Protein AF-A0A3L6L811-F1 (afdb_monomer_lite)

Organism: NCBI:txid630700

Secondary structure (DSSP, 8-state):
-PPPP---PPPPP-------------SS--S-----------PPP---HHHHHHHHHHHHHHHHHHHHHTTSTTT--S--PPPPSP--EEEETTEEEETT--SPPPPHHHHHHHHHHHHHHHH-HHHHHHHHHHHHHHHHHHHHHHHHHHHHH-TTTTT--S-TTTSS----SS--GGG-S-HHHHHHHHHHHHHHHHHHHHHHHHHHHHTT-

Sequence (213 aa):
MSGAASVVAPLSVHSGSQHTSRKGNTHNLARLAVKHNLYAVQLDGDSGGIEMQAASQYLLRAVTTREKYKSVDKGQKEGTGRLVPPVVFSFETGVAQFTDQKTEVLPWEQFYDDVIELCATMQHPDCRRACSQRLQVLEEKYNLYKLCSSNVENPDHHRHDVGVFSDCTKVDNSVYLSCMVNSELLREYIQDKVDIVDRMRCGIRRIKLRCTH

InterPro domains:
  IPR006329 AMP deaminase [PF19326] (87-195)
  IPR006329 AMP deaminase [PTHR11359] (87-194)
  IPR032466 Metal-dependent hydrolase [SSF51556] (34-197)

pLDDT: mean 72.82, std 21.33, range [28.69, 96.62]

Structure (mmCIF, N/CA/C/O backbone):
data_AF-A0A3L6L811-F1
#
_entry.id   AF-A0A3L6L811-F1
#
loop_
_atom_site.group_PDB
_atom_site.id
_atom_site.type_symbol
_atom_site.label_atom_id
_atom_site.label_alt_id
_atom_site.label_comp_id
_atom_site.label_asym_id
_atom_site.label_entity_id
_atom_site.label_seq_id
_atom_site.pdbx_PDB_ins_code
_atom_site.Cartn_x
_atom_site.Cartn_y
_atom_site.Cartn_z
_atom_site.occupancy
_atom_site.B_iso_or_equiv
_atom_site.auth_seq_id
_atom_site.auth_comp_id
_atom_site.auth_asym_id
_atom_site.auth_atom_id
_atom_site.pdbx_PDB_model_num
ATOM 1 N N . MET A 1 1 ? 3.676 44.123 35.552 1.00 37.81 1 MET A N 1
ATOM 2 C CA . MET A 1 1 ? 3.220 42.719 35.533 1.00 37.81 1 MET A CA 1
ATOM 3 C C . MET A 1 1 ? 4.129 41.978 34.577 1.00 37.81 1 MET A C 1
ATOM 5 O O . MET A 1 1 ? 4.292 42.420 33.448 1.00 37.81 1 MET A O 1
ATOM 9 N N . SER A 1 2 ? 4.851 41.004 35.121 1.00 30.59 2 SER A N 1
ATOM 10 C CA . SER A 1 2 ? 6.084 40.432 34.583 1.00 30.59 2 SER A CA 1
ATOM 11 C C . SER A 1 2 ? 5.906 39.705 33.252 1.00 30.59 2 SER A C 1
ATOM 13 O O . SER A 1 2 ? 4.933 38.981 33.060 1.00 30.59 2 SER A O 1
ATOM 15 N N . GLY A 1 3 ? 6.880 39.900 32.360 1.00 28.97 3 GLY A N 1
ATOM 16 C CA . GLY A 1 3 ? 7.007 39.190 31.092 1.00 28.97 3 GLY A CA 1
ATOM 17 C C . GLY A 1 3 ? 7.424 37.733 31.283 1.00 28.97 3 GLY A C 1
ATOM 18 O O . GLY A 1 3 ? 8.229 37.416 32.159 1.00 28.97 3 GLY A O 1
ATOM 19 N N . ALA A 1 4 ? 6.875 36.856 30.445 1.00 31.64 4 ALA A N 1
ATOM 20 C CA . ALA A 1 4 ? 7.286 35.464 30.345 1.00 31.64 4 ALA A CA 1
ATOM 21 C C . ALA A 1 4 ? 8.339 35.339 29.237 1.00 31.64 4 ALA A C 1
ATOM 23 O O . ALA A 1 4 ? 8.084 35.636 28.071 1.00 31.64 4 ALA A O 1
ATOM 24 N N . ALA A 1 5 ? 9.542 34.952 29.650 1.00 28.69 5 ALA A N 1
ATOM 25 C CA . ALA A 1 5 ? 10.698 34.749 28.801 1.00 28.69 5 ALA A CA 1
ATOM 26 C C . ALA A 1 5 ? 10.508 33.531 27.883 1.00 28.69 5 ALA A C 1
ATOM 28 O O . ALA A 1 5 ? 10.142 32.445 28.331 1.00 28.69 5 ALA A O 1
ATOM 29 N N . SER A 1 6 ? 10.817 33.723 26.602 1.00 29.42 6 SER A N 1
ATOM 30 C CA . SER A 1 6 ? 11.037 32.653 25.632 1.00 29.42 6 SER A CA 1
ATOM 31 C C . SER A 1 6 ? 12.308 31.895 26.017 1.00 29.42 6 SER A C 1
ATOM 33 O O . SER A 1 6 ? 13.414 32.405 25.843 1.00 29.42 6 SER A O 1
ATOM 35 N N . VAL A 1 7 ? 12.160 30.686 26.557 1.00 29.38 7 VAL A N 1
ATOM 36 C CA . VAL A 1 7 ? 13.289 29.787 26.817 1.00 29.38 7 VAL A CA 1
ATOM 37 C C . VAL A 1 7 ? 13.572 29.013 25.534 1.00 29.38 7 VAL A C 1
ATOM 39 O O . VAL A 1 7 ? 12.918 28.020 25.230 1.00 29.38 7 VAL A O 1
ATOM 42 N N . VAL A 1 8 ? 14.550 29.488 24.763 1.00 32.28 8 VAL A N 1
ATOM 43 C CA . VAL A 1 8 ? 15.200 28.683 23.723 1.00 32.28 8 VAL A CA 1
ATOM 44 C C . VAL A 1 8 ? 16.113 27.697 24.451 1.00 32.28 8 VAL A C 1
ATOM 46 O O . VAL A 1 8 ? 17.134 28.093 25.012 1.00 32.28 8 VAL A O 1
ATOM 49 N N . ALA A 1 9 ? 15.706 26.431 24.522 1.00 35.78 9 ALA A N 1
AT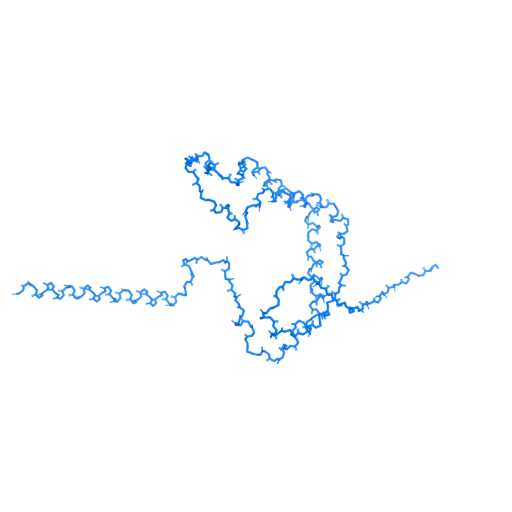OM 50 C CA . ALA A 1 9 ? 16.495 25.373 25.147 1.00 35.78 9 ALA A CA 1
ATOM 51 C C . ALA A 1 9 ? 17.598 24.866 24.187 1.00 35.78 9 ALA A C 1
ATOM 53 O O . ALA A 1 9 ? 17.380 24.836 22.973 1.00 35.78 9 ALA A O 1
ATOM 54 N N . PRO A 1 10 ? 18.785 24.481 24.694 1.00 31.03 10 PRO A N 1
ATOM 55 C CA . PRO A 1 10 ? 19.929 24.144 23.855 1.00 31.03 10 PRO A CA 1
ATOM 56 C C . PRO A 1 10 ? 19.843 22.729 23.262 1.00 31.03 10 PRO A C 1
ATOM 58 O O . PRO A 1 10 ? 19.513 21.759 23.946 1.00 31.03 10 PRO A O 1
ATOM 61 N N . LEU A 1 11 ? 20.229 22.618 21.988 1.00 31.28 11 LEU A N 1
ATOM 62 C CA . LEU A 1 11 ? 20.490 21.360 21.285 1.00 31.28 11 LEU A CA 1
ATOM 63 C C . LEU A 1 11 ? 21.607 20.590 22.003 1.00 31.28 11 LEU A C 1
ATOM 65 O O . LEU A 1 11 ? 22.734 21.074 22.105 1.00 31.28 11 LEU A O 1
ATOM 69 N N . SER A 1 12 ? 21.307 19.388 22.490 1.00 35.97 12 SER A N 1
ATOM 70 C CA . SER A 1 12 ? 22.303 18.522 23.129 1.00 35.97 12 SER A CA 1
ATOM 71 C C . SER A 1 12 ? 22.836 17.494 22.133 1.00 35.97 12 SER A C 1
ATOM 73 O O . SER A 1 12 ? 22.085 16.685 21.597 1.00 35.97 12 SER A O 1
ATOM 75 N N . VAL A 1 13 ? 24.148 17.525 21.890 1.00 31.86 13 VAL A N 1
ATOM 76 C CA . VAL A 1 13 ? 24.868 16.541 21.069 1.00 31.86 13 VAL A CA 1
ATOM 77 C C . VAL A 1 13 ? 25.443 15.475 21.999 1.00 31.86 13 VAL A C 1
ATOM 79 O O . VAL A 1 13 ? 26.234 15.792 22.887 1.00 31.86 13 VAL A O 1
ATOM 82 N N . HIS A 1 14 ? 25.056 14.213 21.826 1.00 38.03 14 HIS A N 1
ATOM 83 C CA . HIS A 1 14 ? 25.610 13.085 22.583 1.00 38.03 14 HIS A CA 1
ATOM 84 C C . HIS A 1 14 ? 26.192 12.032 21.637 1.00 38.03 14 HIS A C 1
ATOM 86 O O . HIS A 1 14 ? 25.565 11.636 20.657 1.00 38.03 14 HIS A O 1
ATOM 92 N N . SER A 1 15 ? 27.406 11.572 21.941 1.00 29.16 15 SER A N 1
ATOM 93 C CA . SER A 1 15 ? 28.096 10.485 21.249 1.00 29.16 15 SER A CA 1
ATOM 94 C C . SER A 1 15 ? 27.747 9.143 21.904 1.00 29.16 15 SER A C 1
ATOM 96 O O . SER A 1 15 ? 28.256 8.797 22.968 1.00 29.16 15 SER A O 1
ATOM 98 N N . GLY A 1 16 ? 26.858 8.370 21.279 1.00 32.81 16 GLY A N 1
ATOM 99 C CA . GLY A 1 16 ? 26.488 7.032 21.746 1.00 32.81 16 GLY A CA 1
ATOM 100 C C . GLY A 1 16 ? 27.197 5.927 20.961 1.00 32.81 16 GLY A C 1
ATOM 101 O O . GLY A 1 16 ? 26.943 5.759 19.774 1.00 32.81 16 GLY A O 1
ATOM 102 N N . SER A 1 17 ? 28.046 5.136 21.625 1.00 32.03 17 SER A N 1
ATOM 103 C CA . SER A 1 17 ? 28.576 3.872 21.092 1.00 32.03 17 SER A CA 1
ATOM 104 C C . SER A 1 17 ? 27.684 2.722 21.564 1.00 32.03 17 SER A C 1
ATOM 106 O O . SER A 1 17 ? 27.710 2.364 22.742 1.00 32.03 17 SER A O 1
ATOM 108 N N . GLN A 1 18 ? 26.857 2.156 20.680 1.00 37.16 18 GLN A N 1
ATOM 109 C CA . GLN A 1 18 ? 26.040 0.984 21.013 1.00 37.16 18 GLN A CA 1
ATOM 110 C C . GLN A 1 18 ? 26.770 -0.307 20.618 1.00 37.16 18 GLN A C 1
ATOM 112 O O . GLN A 1 18 ? 26.808 -0.694 19.452 1.00 37.16 18 GLN A O 1
ATOM 117 N N . HIS A 1 19 ? 27.329 -1.002 21.611 1.00 30.42 19 HIS A N 1
ATOM 118 C CA . HIS A 1 19 ? 27.764 -2.391 21.479 1.00 30.42 19 HIS A CA 1
ATOM 119 C C . HIS A 1 19 ? 26.559 -3.321 21.662 1.00 30.42 19 HIS A C 1
ATOM 121 O O . HIS A 1 19 ? 26.066 -3.493 22.774 1.00 30.42 19 HIS A O 1
ATOM 127 N N . THR A 1 20 ? 26.113 -3.976 20.589 1.00 34.66 20 THR A N 1
ATOM 128 C CA . THR A 1 20 ? 25.233 -5.146 20.701 1.00 34.66 20 THR A CA 1
ATOM 129 C C . THR A 1 20 ? 26.088 -6.411 20.637 1.00 34.66 20 THR A C 1
ATOM 131 O O . THR A 1 20 ? 26.705 -6.737 19.626 1.00 34.66 20 THR A O 1
ATOM 134 N N . SER A 1 21 ? 26.183 -7.118 21.764 1.00 32.19 21 SER A N 1
ATOM 135 C CA . SER A 1 21 ? 26.848 -8.419 21.846 1.00 32.19 21 SER A CA 1
ATOM 136 C C . SER A 1 21 ? 25.910 -9.495 21.299 1.00 32.19 21 SER A C 1
ATOM 138 O O . SER A 1 21 ? 24.965 -9.910 21.967 1.00 32.19 21 SER A O 1
ATOM 140 N N . ARG A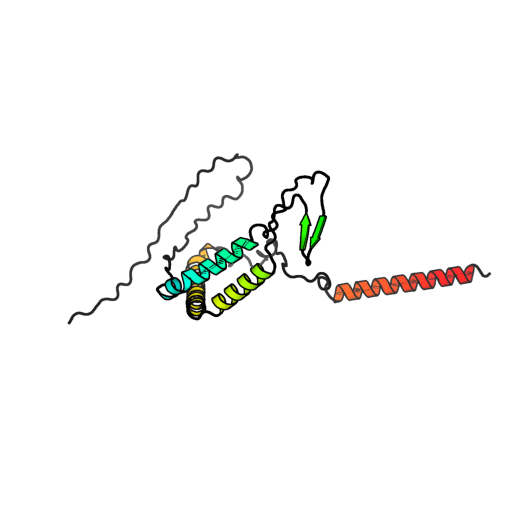 1 22 ? 26.161 -9.955 20.070 1.00 35.88 22 ARG A N 1
ATOM 141 C CA . ARG A 1 22 ? 25.615 -11.209 19.535 1.00 35.88 22 ARG A CA 1
ATOM 142 C C . ARG A 1 22 ? 26.784 -12.126 19.188 1.00 35.88 22 ARG A C 1
ATOM 144 O O . ARG A 1 22 ? 27.504 -11.891 18.224 1.00 35.88 22 ARG A O 1
ATOM 151 N N . LYS A 1 23 ? 26.974 -13.178 19.991 1.00 39.47 23 LYS A N 1
ATOM 152 C CA . LYS A 1 23 ? 27.857 -14.308 19.667 1.00 39.47 23 LYS A CA 1
ATOM 153 C C . LYS A 1 23 ? 27.310 -15.011 18.421 1.00 39.47 23 LYS A C 1
ATOM 155 O O . LYS A 1 23 ? 26.288 -15.684 18.497 1.00 39.47 23 LYS A O 1
ATOM 160 N N . GLY A 1 24 ? 27.997 -14.847 17.295 1.00 32.53 24 GLY A N 1
ATOM 161 C CA . GLY A 1 24 ? 27.718 -15.528 16.035 1.00 32.53 24 GLY A CA 1
ATOM 162 C C . GLY A 1 24 ? 28.983 -15.582 15.183 1.00 32.53 24 GLY A C 1
ATOM 163 O O . GLY A 1 24 ? 29.511 -14.548 14.800 1.00 32.53 24 GLY A O 1
ATOM 164 N N . ASN A 1 25 ? 29.470 -16.805 14.989 1.00 34.44 25 ASN A N 1
ATOM 165 C CA . ASN A 1 25 ? 30.605 -17.287 14.199 1.00 34.44 25 ASN A CA 1
ATOM 166 C C . ASN A 1 25 ? 31.394 -16.257 13.355 1.00 34.44 25 ASN A C 1
ATOM 168 O O . ASN A 1 25 ? 30.970 -15.812 12.290 1.00 34.44 25 ASN A O 1
ATOM 172 N N . THR A 1 26 ? 32.600 -15.939 13.822 1.00 45.94 26 THR A N 1
ATOM 173 C CA . THR A 1 26 ? 33.614 -15.144 13.129 1.00 45.94 26 THR A CA 1
ATOM 174 C C . THR A 1 26 ? 34.350 -16.017 12.126 1.00 45.94 26 THR A C 1
ATOM 176 O O . THR A 1 26 ? 35.133 -16.835 12.567 1.00 45.94 26 THR A O 1
ATOM 179 N N . HIS A 1 27 ? 34.139 -15.847 10.823 1.00 38.81 27 HIS A N 1
ATOM 180 C CA . HIS A 1 27 ? 35.177 -15.930 9.783 1.00 38.81 27 HIS A CA 1
ATOM 181 C C . HIS A 1 27 ? 34.538 -15.436 8.470 1.00 38.81 27 HIS A C 1
ATOM 183 O O . HIS A 1 27 ? 33.553 -16.008 8.017 1.00 38.81 27 HIS A O 1
ATOM 189 N N . ASN A 1 28 ? 35.103 -14.367 7.886 1.00 39.06 28 ASN A N 1
ATOM 190 C CA . ASN A 1 28 ? 34.787 -13.751 6.574 1.00 39.06 28 ASN A CA 1
ATOM 191 C C . ASN A 1 28 ? 33.966 -12.442 6.512 1.00 39.06 28 ASN A C 1
ATOM 193 O O . ASN A 1 28 ? 33.468 -12.107 5.443 1.00 39.06 28 ASN A O 1
ATOM 197 N N . LEU A 1 29 ? 33.924 -11.620 7.570 1.00 38.19 29 LEU A N 1
ATOM 198 C CA . LEU A 1 29 ? 33.407 -10.235 7.481 1.00 38.19 29 LEU A CA 1
ATOM 199 C C . LEU A 1 29 ? 34.422 -9.174 7.957 1.00 38.19 29 LEU A C 1
ATOM 201 O O . LEU A 1 29 ? 34.073 -8.202 8.615 1.00 38.19 29 LEU A O 1
ATOM 205 N N . ALA A 1 30 ? 35.709 -9.386 7.669 1.00 38.75 30 ALA A N 1
ATOM 206 C CA . ALA A 1 30 ? 36.813 -8.511 8.096 1.00 38.75 30 ALA A CA 1
ATOM 207 C C . ALA A 1 30 ? 37.385 -7.625 6.965 1.00 38.75 30 ALA A C 1
ATOM 209 O O . ALA A 1 30 ? 38.518 -7.156 7.041 1.00 38.75 30 ALA A O 1
ATOM 210 N N . ARG A 1 31 ? 36.604 -7.351 5.915 1.00 38.56 31 ARG A N 1
ATOM 211 C CA . ARG A 1 31 ? 36.913 -6.314 4.919 1.00 38.56 31 ARG A CA 1
ATOM 212 C C . ARG A 1 31 ? 35.665 -5.456 4.727 1.00 38.56 31 ARG A C 1
ATOM 214 O O . ARG A 1 31 ? 34.658 -5.994 4.298 1.00 38.56 31 ARG A O 1
ATOM 221 N N . LEU A 1 32 ? 35.778 -4.158 5.044 1.00 39.78 32 LEU A N 1
ATOM 222 C CA . LEU A 1 32 ? 34.749 -3.091 5.029 1.00 39.78 32 LEU A CA 1
ATOM 223 C C . LEU A 1 32 ? 34.054 -2.754 6.362 1.00 39.78 32 LEU A C 1
ATOM 225 O O . LEU A 1 32 ? 32.935 -2.257 6.370 1.00 39.78 32 LEU A O 1
ATOM 229 N N . ALA A 1 33 ? 34.738 -2.884 7.501 1.00 40.34 33 ALA A N 1
ATOM 230 C CA . ALA A 1 33 ? 34.352 -2.118 8.690 1.00 40.34 33 ALA A CA 1
ATOM 231 C C . ALA A 1 33 ? 34.953 -0.701 8.616 1.00 40.34 33 ALA A C 1
ATOM 233 O O . ALA A 1 33 ? 35.860 -0.354 9.374 1.00 40.34 33 ALA A O 1
ATOM 234 N N . VAL A 1 34 ? 34.473 0.119 7.676 1.00 40.75 34 VAL A N 1
ATOM 235 C CA . VAL A 1 34 ? 34.619 1.573 7.807 1.00 40.75 34 VAL A CA 1
ATOM 236 C C . VAL A 1 34 ? 33.757 1.951 9.006 1.00 40.75 34 VAL A C 1
ATOM 238 O O . VAL A 1 34 ? 32.540 1.778 8.982 1.00 40.75 34 VAL A O 1
ATOM 241 N N . LYS A 1 35 ? 34.388 2.385 10.102 1.00 41.66 35 LYS A N 1
ATOM 242 C CA . LYS A 1 35 ? 33.677 2.950 11.253 1.00 41.66 35 LYS A CA 1
ATOM 243 C C . LYS A 1 35 ? 32.979 4.230 10.789 1.00 41.66 35 LYS A C 1
ATOM 245 O O . LYS A 1 35 ? 33.569 5.304 10.836 1.00 41.66 35 LYS A O 1
ATOM 250 N N . HIS A 1 36 ? 31.742 4.116 10.322 1.00 51.38 36 HIS A N 1
ATOM 251 C CA . HIS A 1 36 ? 30.885 5.274 10.132 1.00 51.38 36 HIS A CA 1
ATOM 252 C C . HIS A 1 36 ? 30.473 5.765 11.519 1.00 51.38 36 HIS A C 1
ATOM 254 O O . HIS A 1 36 ? 29.696 5.115 12.218 1.00 51.38 36 HIS A O 1
ATOM 260 N N . ASN A 1 37 ? 31.039 6.893 11.945 1.00 51.31 37 ASN A N 1
ATOM 261 C CA . ASN A 1 37 ? 30.542 7.613 13.109 1.00 51.31 37 ASN A CA 1
ATOM 262 C C . ASN A 1 37 ? 29.165 8.182 12.736 1.00 51.31 37 ASN A C 1
ATOM 264 O O . ASN A 1 37 ? 29.071 9.216 12.078 1.00 51.31 37 ASN A O 1
ATOM 268 N N . LEU A 1 38 ? 28.100 7.464 13.094 1.00 54.91 38 LEU A N 1
ATOM 269 C CA . LEU A 1 38 ? 26.721 7.898 12.888 1.00 54.91 38 LEU A CA 1
ATOM 270 C C . LEU A 1 38 ? 26.377 8.964 13.930 1.00 54.91 38 LEU A C 1
ATOM 272 O O . LEU A 1 38 ? 26.036 8.653 15.069 1.00 54.91 38 LEU A O 1
ATOM 276 N N . TYR A 1 39 ? 26.468 10.229 13.536 1.00 55.00 39 TYR A N 1
ATOM 277 C CA . TYR A 1 39 ? 25.876 11.334 14.283 1.00 55.00 39 TYR A CA 1
ATOM 278 C C . TYR A 1 39 ? 24.444 11.522 13.778 1.00 55.00 39 TYR A C 1
ATOM 280 O O . TYR A 1 39 ? 24.211 12.207 12.785 1.00 55.00 39 TYR A O 1
ATOM 288 N N . ALA A 1 40 ? 23.486 10.856 14.422 1.00 60.88 40 ALA A N 1
ATOM 289 C CA . ALA A 1 40 ? 22.070 11.051 14.134 1.00 60.88 40 ALA A CA 1
ATOM 290 C C . ALA A 1 40 ? 21.509 12.128 15.068 1.00 60.88 40 ALA A C 1
ATOM 292 O O . ALA A 1 40 ? 21.639 12.022 16.289 1.00 60.88 40 ALA A O 1
ATOM 293 N N . VAL A 1 41 ? 20.877 13.159 14.503 1.00 63.12 41 VAL A N 1
ATOM 294 C CA . VAL A 1 41 ? 20.096 14.109 15.299 1.00 63.12 41 VAL A CA 1
ATOM 295 C C . VAL A 1 41 ? 18.873 13.373 15.826 1.00 63.12 41 VAL A C 1
ATOM 297 O O . VAL A 1 41 ? 17.988 12.981 15.066 1.00 63.12 41 VAL A O 1
ATOM 300 N N . GLN A 1 42 ? 18.845 13.153 17.136 1.00 67.75 42 GLN A N 1
ATOM 301 C CA . GLN A 1 42 ? 17.706 12.543 17.797 1.00 67.75 42 GLN A CA 1
ATOM 302 C C . GLN A 1 42 ? 16.661 13.629 18.049 1.00 67.75 42 GLN A C 1
ATOM 304 O O . GLN A 1 42 ? 16.816 14.461 18.937 1.00 67.75 42 GLN A O 1
ATOM 309 N N . LEU A 1 43 ? 15.626 13.653 17.211 1.00 67.12 43 LEU A N 1
ATOM 310 C CA . LEU A 1 43 ? 14.476 14.530 17.404 1.00 67.12 43 LEU A CA 1
ATOM 311 C C . LEU A 1 43 ? 13.572 13.940 18.485 1.00 67.12 43 LEU A C 1
ATOM 313 O O . LEU A 1 43 ? 13.283 12.740 18.462 1.00 67.12 43 LEU A O 1
ATOM 317 N N . ASP A 1 44 ? 13.097 14.784 19.397 1.00 74.56 44 ASP A N 1
ATOM 318 C CA . ASP A 1 44 ? 12.193 14.357 20.458 1.00 74.56 44 ASP A CA 1
ATOM 319 C C . ASP A 1 44 ? 10.913 13.708 19.900 1.00 74.56 44 ASP A C 1
ATOM 321 O O . ASP A 1 44 ? 10.418 14.006 18.796 1.00 74.56 44 ASP A O 1
ATOM 325 N N . GLY A 1 45 ? 10.376 12.771 20.684 1.00 70.12 45 GLY A N 1
ATOM 326 C CA . GLY A 1 45 ? 9.122 12.093 20.380 1.00 70.12 45 GLY A CA 1
ATOM 327 C C . GLY A 1 45 ? 7.960 13.084 20.309 1.00 70.12 45 GLY A C 1
ATOM 328 O O . GLY A 1 45 ? 7.842 13.975 21.141 1.00 70.12 45 GLY A O 1
ATOM 329 N N . ASP A 1 46 ? 7.087 12.919 19.313 1.00 78.44 46 ASP A N 1
ATOM 330 C CA . ASP A 1 46 ? 5.847 13.693 19.199 1.00 78.44 46 ASP A CA 1
ATOM 331 C C . ASP A 1 46 ? 4.662 12.810 19.621 1.00 78.44 46 ASP A C 1
ATOM 333 O O . ASP A 1 46 ? 4.445 11.733 19.050 1.00 78.44 46 ASP A O 1
ATOM 337 N N . SER A 1 47 ? 3.890 13.255 20.612 1.00 78.50 47 SER A N 1
ATOM 338 C CA . SER A 1 47 ? 2.702 12.548 21.103 1.00 78.50 47 SER A CA 1
ATOM 339 C C . SER A 1 47 ? 1.507 12.659 20.149 1.00 78.50 47 SER A C 1
ATOM 341 O O . SER A 1 47 ? 0.592 11.841 20.226 1.00 78.50 47 SER A O 1
ATOM 343 N N . GLY A 1 48 ? 1.525 13.606 19.204 1.00 77.12 48 GLY A N 1
ATOM 344 C CA . GLY A 1 48 ? 0.428 13.865 18.268 1.00 77.12 48 GLY A CA 1
ATOM 345 C C . GLY A 1 48 ? -0.746 14.635 18.879 1.00 77.12 48 GLY A C 1
ATOM 346 O O . GLY A 1 48 ? -1.765 14.813 18.215 1.00 77.12 48 GLY A O 1
ATOM 347 N N . GLY A 1 49 ? -0.618 15.079 20.133 1.00 84.12 49 GLY A N 1
ATOM 348 C CA . GLY A 1 49 ? -1.590 15.942 20.798 1.00 84.12 49 GLY A CA 1
ATOM 349 C C . GLY A 1 49 ? -2.997 15.350 20.947 1.00 84.12 49 GLY A C 1
ATOM 350 O O . GLY A 1 49 ? -3.223 14.140 20.888 1.00 84.12 49 GLY A O 1
ATOM 351 N N . ILE A 1 50 ? -3.959 16.248 21.166 1.00 86.00 50 ILE A N 1
ATOM 352 C CA . ILE A 1 50 ? -5.364 15.918 21.456 1.00 86.00 50 ILE A CA 1
ATOM 353 C C . ILE A 1 50 ? -6.040 15.267 20.239 1.00 86.00 50 ILE A C 1
ATOM 355 O O . ILE A 1 50 ? -6.850 14.356 20.388 1.00 86.00 50 ILE A O 1
ATOM 359 N N . GLU A 1 51 ? -5.674 15.695 19.030 1.00 86.56 51 GLU A N 1
ATOM 360 C CA . GLU A 1 51 ? -6.250 15.192 17.779 1.00 86.56 51 GLU A CA 1
ATOM 361 C C . GLU A 1 51 ? -5.885 13.725 17.543 1.00 86.56 51 GLU A C 1
ATOM 363 O O . GLU A 1 51 ? -6.761 12.913 17.240 1.00 86.56 51 GLU A O 1
ATOM 368 N N . MET A 1 52 ? -4.620 13.346 17.765 1.00 90.62 52 MET A N 1
ATOM 369 C CA . MET A 1 52 ? -4.210 11.944 17.686 1.00 90.62 52 MET A CA 1
ATOM 370 C C . MET A 1 52 ? -4.877 11.099 18.770 1.00 90.62 52 MET A C 1
ATOM 372 O O . MET A 1 52 ? -5.282 9.971 18.498 1.00 90.62 52 MET A O 1
ATOM 376 N N . GLN A 1 53 ? -5.042 11.632 19.983 1.00 90.88 53 GLN A N 1
ATOM 377 C CA . GLN A 1 53 ? -5.740 10.916 21.049 1.00 90.88 53 GLN A CA 1
ATOM 378 C C . GLN A 1 53 ? -7.205 10.640 20.674 1.00 90.88 53 GLN A C 1
ATOM 380 O O . GLN A 1 53 ? -7.657 9.504 20.824 1.00 90.88 53 GLN A O 1
ATOM 385 N N . ALA A 1 54 ? -7.911 11.629 20.119 1.00 90.62 54 ALA A N 1
ATOM 386 C CA . ALA A 1 54 ? -9.292 11.484 19.654 1.00 90.62 54 ALA A CA 1
ATOM 387 C C . ALA A 1 54 ? -9.428 10.483 18.490 1.00 90.62 54 ALA A C 1
ATOM 389 O O . ALA A 1 54 ? -10.376 9.702 18.444 1.00 90.62 54 ALA A O 1
ATOM 390 N N . ALA A 1 55 ? -8.457 10.455 17.572 1.00 93.94 55 ALA A N 1
ATOM 391 C CA . ALA A 1 55 ? -8.450 9.535 16.433 1.00 93.94 55 ALA A CA 1
ATOM 392 C C . ALA A 1 55 ? -7.926 8.122 16.763 1.00 93.94 55 ALA A C 1
ATOM 394 O O . ALA A 1 55 ? -8.174 7.181 16.005 1.00 93.94 55 ALA A O 1
ATOM 395 N N . SER A 1 56 ? -7.189 7.962 17.868 1.00 93.19 56 SER A N 1
ATOM 396 C CA . SER A 1 56 ? -6.387 6.767 18.171 1.00 93.19 56 SER A CA 1
ATOM 397 C C . SER A 1 56 ? -7.186 5.466 18.147 1.00 93.19 56 SER A C 1
ATOM 399 O O . SER A 1 56 ? -6.728 4.475 17.580 1.00 93.19 56 SER A O 1
ATOM 401 N N . GLN A 1 57 ? -8.394 5.471 18.713 1.00 94.38 57 GLN A N 1
ATOM 402 C CA . GLN A 1 57 ? -9.231 4.280 18.789 1.00 94.38 57 GLN A CA 1
ATOM 403 C C . GLN A 1 57 ? -9.666 3.809 17.399 1.00 94.38 57 GLN A C 1
ATOM 405 O O . GLN A 1 57 ? -9.603 2.615 17.113 1.00 94.38 57 GLN A O 1
ATOM 410 N N . TYR A 1 58 ? -10.073 4.733 16.530 1.00 94.25 58 TYR A N 1
ATOM 411 C CA . TYR A 1 58 ? -10.490 4.416 15.166 1.00 94.25 58 TYR A CA 1
ATOM 412 C C . TYR A 1 58 ? -9.321 3.869 14.340 1.00 94.25 58 TYR A C 1
ATOM 414 O O . TYR A 1 58 ? -9.443 2.836 13.686 1.00 94.25 58 TYR A O 1
ATOM 422 N N . LEU A 1 59 ? -8.151 4.510 14.435 1.00 94.38 59 LEU A N 1
ATOM 423 C CA . LEU A 1 59 ? -6.945 4.056 13.741 1.00 94.38 59 LEU A CA 1
ATOM 424 C C . LEU A 1 59 ? -6.485 2.682 14.242 1.00 94.38 59 LEU A C 1
ATOM 426 O O . LEU A 1 59 ? -6.121 1.825 13.439 1.00 94.38 59 LEU A O 1
ATOM 430 N N . LEU A 1 60 ? -6.544 2.441 15.554 1.00 93.88 60 LEU A N 1
ATOM 431 C CA . LEU A 1 60 ? -6.200 1.146 16.134 1.00 93.88 60 LEU A CA 1
ATOM 432 C C . LEU A 1 60 ? -7.157 0.047 15.664 1.00 93.88 60 LEU A C 1
ATOM 434 O O . LEU A 1 60 ? -6.701 -1.048 15.333 1.00 93.88 60 LEU A O 1
ATOM 438 N N . ARG A 1 61 ? -8.462 0.334 15.589 1.00 92.81 61 ARG A N 1
ATOM 439 C CA . ARG A 1 61 ? -9.449 -0.596 15.023 1.00 92.81 61 ARG A CA 1
ATOM 440 C C . ARG A 1 61 ? -9.124 -0.919 13.570 1.00 92.81 61 ARG A C 1
ATOM 442 O O . ARG A 1 61 ? -8.987 -2.092 13.255 1.00 92.81 61 ARG A O 1
ATOM 449 N N . ALA A 1 62 ? -8.873 0.084 12.729 1.00 93.06 62 ALA A N 1
ATOM 450 C CA . ALA A 1 62 ? -8.494 -0.121 11.330 1.00 93.06 62 ALA A CA 1
ATOM 451 C C . ALA A 1 62 ? -7.229 -0.990 11.172 1.00 93.06 62 ALA A C 1
ATOM 453 O O . ALA A 1 62 ? -7.190 -1.902 10.343 1.00 93.06 62 ALA A O 1
ATOM 454 N N . VAL A 1 63 ? -6.199 -0.751 11.994 1.00 92.12 63 VAL A N 1
ATOM 455 C CA . VAL A 1 63 ? -4.983 -1.583 12.013 1.00 92.12 63 VAL A CA 1
ATOM 456 C C . VAL A 1 63 ? -5.304 -3.010 12.448 1.00 92.12 63 VAL A C 1
ATOM 458 O O . VAL A 1 63 ? -4.851 -3.954 11.808 1.00 92.12 63 VAL A O 1
ATOM 461 N N . THR A 1 64 ? -6.114 -3.176 13.492 1.00 90.69 64 THR A N 1
ATOM 462 C CA . THR A 1 64 ? -6.508 -4.496 14.003 1.00 90.69 64 THR A CA 1
ATOM 463 C C . THR A 1 64 ? -7.301 -5.272 12.958 1.00 90.69 64 THR A C 1
ATOM 465 O O . THR A 1 64 ? -6.993 -6.434 12.709 1.00 90.69 64 THR A O 1
ATOM 468 N N . THR A 1 65 ? -8.262 -4.627 12.288 1.00 89.94 65 THR A N 1
ATOM 469 C CA . THR A 1 65 ? -9.026 -5.209 11.179 1.00 89.94 65 THR A CA 1
ATOM 470 C C . THR A 1 65 ? -8.089 -5.685 10.081 1.00 89.94 65 THR A C 1
ATOM 472 O O . THR A 1 65 ? -8.184 -6.832 9.666 1.00 89.94 65 THR A O 1
ATOM 475 N N . ARG A 1 66 ? -7.104 -4.874 9.676 1.00 88.25 66 ARG A N 1
ATOM 476 C CA . ARG A 1 66 ? -6.103 -5.303 8.694 1.00 88.25 66 ARG A CA 1
ATOM 477 C C . ARG A 1 66 ? -5.319 -6.536 9.151 1.00 88.25 66 ARG A C 1
ATOM 479 O O . ARG A 1 66 ? -5.092 -7.430 8.343 1.00 88.25 66 ARG A O 1
ATOM 486 N N . GLU A 1 67 ? -4.886 -6.592 10.407 1.00 85.62 67 GLU A N 1
ATOM 487 C CA . GLU A 1 67 ? -4.114 -7.734 10.917 1.00 85.62 67 GLU A CA 1
ATOM 488 C C . GLU A 1 67 ? -4.936 -9.040 10.969 1.00 85.62 67 GLU A C 1
ATOM 490 O O . GLU A 1 67 ? -4.337 -10.108 10.861 1.00 85.62 67 GLU A O 1
ATOM 495 N N . LYS A 1 68 ? -6.282 -8.983 11.003 1.00 84.00 68 LYS A N 1
ATOM 496 C CA . LYS A 1 68 ? -7.143 -10.175 10.831 1.00 84.00 68 LYS A CA 1
ATOM 497 C C . LYS A 1 68 ? -6.915 -10.863 9.476 1.00 84.00 68 LYS A C 1
ATOM 499 O O . LYS A 1 68 ? -6.833 -12.082 9.417 1.00 84.00 68 LYS A O 1
ATOM 504 N N . TYR A 1 69 ? -6.782 -10.081 8.402 1.00 81.38 69 TYR A N 1
ATOM 505 C CA . TYR A 1 69 ? -6.636 -10.588 7.027 1.00 81.38 69 TYR A CA 1
ATOM 506 C C . TYR A 1 69 ? -5.175 -10.802 6.609 1.00 81.38 69 TYR A C 1
ATOM 508 O O . TYR A 1 69 ? -4.870 -11.576 5.708 1.00 81.38 69 TYR A O 1
ATOM 516 N N . LYS A 1 70 ? -4.247 -10.085 7.242 1.00 70.69 70 LYS A N 1
ATOM 517 C CA . LYS A 1 70 ? -2.849 -9.962 6.803 1.00 70.69 70 LYS A CA 1
ATOM 518 C C . LYS A 1 70 ? -1.904 -10.984 7.449 1.00 70.69 70 LYS A C 1
ATOM 520 O O . LYS A 1 70 ? -0.698 -10.938 7.212 1.00 70.69 70 LYS A O 1
ATOM 525 N N . SER A 1 71 ? -2.413 -11.916 8.251 1.00 60.81 71 SER A N 1
ATOM 526 C CA . SER A 1 71 ? -1.589 -12.926 8.927 1.00 60.81 71 SER A CA 1
ATOM 527 C C . SER A 1 71 ? -0.787 -13.812 7.955 1.00 60.81 71 SER A C 1
ATOM 529 O O . SER A 1 71 ? 0.270 -14.311 8.338 1.00 60.81 71 SER A O 1
ATOM 531 N N . VAL A 1 72 ? -1.211 -13.936 6.688 1.00 56.09 72 VAL A N 1
ATOM 532 C CA . VAL A 1 72 ? -0.556 -14.798 5.677 1.00 56.09 72 VAL A CA 1
ATOM 533 C C . VAL A 1 72 ? 0.035 -14.016 4.486 1.00 56.09 72 VAL A C 1
ATOM 535 O O . VAL A 1 72 ? 0.953 -14.478 3.804 1.00 56.09 72 VAL A O 1
ATOM 538 N N . ASP A 1 73 ? -0.377 -12.763 4.286 1.00 53.69 73 ASP A N 1
ATOM 539 C CA . ASP A 1 73 ? -0.145 -12.005 3.046 1.00 53.69 73 ASP A CA 1
ATOM 540 C C . ASP A 1 73 ? 1.164 -11.182 3.019 1.00 53.69 73 ASP A C 1
ATOM 542 O O . ASP A 1 73 ? 1.213 -9.992 2.704 1.00 53.69 73 ASP A O 1
ATOM 546 N N . LYS A 1 74 ? 2.278 -11.822 3.385 1.00 53.00 74 LYS A N 1
ATOM 547 C CA . LYS A 1 74 ? 3.640 -11.327 3.083 1.00 53.00 74 LYS A CA 1
ATOM 548 C C . LYS A 1 74 ? 4.444 -12.329 2.254 1.00 53.00 74 LYS A C 1
ATOM 550 O O . LYS A 1 74 ? 5.667 -12.393 2.375 1.00 53.00 74 LYS A O 1
ATOM 555 N N . GLY A 1 75 ? 3.769 -13.172 1.472 1.00 51.03 75 GLY A N 1
ATOM 556 C CA . GLY A 1 75 ? 4.424 -14.291 0.793 1.00 51.03 75 GLY A CA 1
ATOM 557 C C . GLY A 1 75 ? 4.918 -15.372 1.760 1.00 51.03 75 GLY A C 1
ATOM 558 O O . GLY A 1 75 ? 5.829 -16.131 1.420 1.00 51.03 75 GLY A O 1
ATOM 559 N N . GLN A 1 76 ? 4.336 -15.462 2.965 1.00 53.41 76 GLN A N 1
ATOM 560 C CA . GLN A 1 76 ? 4.522 -16.648 3.790 1.00 53.41 76 GLN A CA 1
ATOM 561 C C . GLN A 1 76 ? 3.763 -17.781 3.112 1.00 53.41 76 GLN A C 1
ATOM 563 O O . GLN A 1 76 ? 2.538 -17.827 3.126 1.00 53.41 76 GLN A O 1
ATOM 568 N N . LYS A 1 77 ? 4.509 -18.680 2.465 1.00 54.31 77 LYS A N 1
ATOM 569 C CA . LYS A 1 77 ? 3.951 -19.946 2.001 1.00 54.31 77 LYS A CA 1
ATOM 570 C C . LYS A 1 77 ? 3.282 -20.608 3.201 1.00 54.31 77 LYS A C 1
ATOM 572 O O . LYS A 1 77 ? 3.938 -20.776 4.235 1.00 54.31 77 LYS A O 1
ATOM 577 N N . GLU A 1 78 ? 2.026 -21.029 3.053 1.00 58.78 78 GLU A N 1
ATOM 578 C CA . GLU A 1 78 ? 1.525 -22.119 3.886 1.00 58.78 78 GLU A CA 1
ATOM 579 C C . GLU A 1 78 ? 2.612 -23.197 3.895 1.00 58.78 78 GLU A C 1
ATOM 581 O O . GLU A 1 78 ? 3.212 -23.477 2.851 1.00 58.78 78 GLU A O 1
ATOM 586 N N . GLY A 1 79 ? 2.996 -23.653 5.093 1.00 60.88 79 GLY A N 1
ATOM 587 C CA . GLY A 1 79 ? 4.230 -24.421 5.265 1.00 60.88 79 GLY A CA 1
ATOM 588 C C . GLY A 1 79 ? 4.365 -25.507 4.199 1.00 60.88 79 GLY A C 1
ATOM 589 O O . GLY A 1 79 ? 3.386 -26.155 3.854 1.00 60.88 79 GLY A O 1
ATOM 590 N N . THR A 1 80 ? 5.577 -25.721 3.686 1.00 60.94 80 THR A N 1
ATOM 591 C CA . THR A 1 80 ? 5.880 -26.641 2.571 1.00 60.94 80 THR A CA 1
ATOM 592 C C . THR A 1 80 ? 5.677 -28.126 2.910 1.00 60.94 80 THR A C 1
ATOM 594 O O . THR A 1 80 ? 6.306 -28.993 2.305 1.00 60.94 80 THR A O 1
ATOM 597 N N . GLY A 1 81 ? 4.870 -28.434 3.926 1.00 67.50 81 GLY A N 1
ATOM 598 C CA . GLY A 1 81 ? 4.479 -29.789 4.257 1.00 67.50 81 GLY A CA 1
ATOM 599 C C . GLY A 1 81 ? 3.769 -30.395 3.057 1.00 67.50 81 GLY A C 1
ATOM 600 O O . GLY A 1 81 ? 2.865 -29.796 2.480 1.00 67.50 81 GLY A O 1
ATOM 601 N N . ARG A 1 82 ? 4.221 -31.576 2.647 1.00 70.25 82 ARG A N 1
ATOM 602 C CA . ARG A 1 82 ? 3.540 -32.344 1.612 1.00 70.25 82 ARG A CA 1
ATOM 603 C C . ARG A 1 82 ? 2.138 -32.669 2.125 1.00 70.25 82 ARG A C 1
ATOM 605 O O . ARG A 1 82 ? 2.028 -33.318 3.161 1.00 70.25 82 ARG A O 1
ATOM 612 N N . LEU A 1 83 ? 1.112 -32.240 1.393 1.00 69.19 83 LEU A N 1
ATOM 613 C CA . LEU A 1 83 ? -0.271 -32.624 1.669 1.00 69.19 83 LEU A CA 1
ATOM 614 C C . LEU A 1 83 ? -0.360 -34.155 1.703 1.00 69.19 83 LEU A C 1
ATOM 616 O O . LEU A 1 83 ? 0.143 -34.823 0.790 1.00 69.19 83 LEU A O 1
ATOM 620 N N . VAL A 1 84 ? -0.942 -34.709 2.765 1.00 73.88 84 VAL A N 1
ATOM 621 C CA . VAL A 1 84 ? -1.092 -36.159 2.923 1.00 73.88 84 VAL A CA 1
ATOM 622 C C . VAL A 1 84 ? -2.464 -36.542 2.372 1.00 73.88 84 VAL A C 1
ATOM 624 O O . VAL A 1 84 ? -3.471 -36.073 2.891 1.00 73.88 84 VAL A O 1
ATOM 627 N N . PRO A 1 85 ? -2.550 -37.366 1.311 1.00 77.62 85 PRO A N 1
ATOM 628 C CA . PRO A 1 85 ? -3.839 -37.814 0.803 1.00 77.62 85 PRO A CA 1
ATOM 629 C C . PRO A 1 85 ? -4.650 -38.553 1.882 1.00 77.62 85 PRO A C 1
ATOM 631 O O . PRO A 1 85 ? -4.059 -39.307 2.660 1.00 77.62 85 PRO A O 1
ATOM 634 N N . PRO A 1 86 ? -5.987 -38.421 1.890 1.00 76.94 86 PRO A N 1
ATOM 635 C CA . PRO A 1 86 ? -6.811 -37.751 0.882 1.00 76.94 86 PRO A CA 1
ATOM 636 C C . PRO A 1 86 ? -6.907 -36.231 1.091 1.00 76.94 86 PRO A C 1
ATOM 638 O O . PRO A 1 86 ? -7.342 -35.765 2.136 1.00 76.94 86 PRO A O 1
ATOM 641 N N . VAL A 1 87 ? -6.563 -35.463 0.053 1.00 79.38 87 VAL A N 1
ATOM 642 C CA . VAL A 1 87 ? -6.788 -34.012 0.025 1.00 79.38 87 VAL A CA 1
ATOM 643 C C . VAL A 1 87 ? -8.180 -33.774 -0.536 1.00 79.38 87 VAL A C 1
ATOM 645 O O . VAL A 1 87 ? -8.437 -34.064 -1.705 1.00 79.38 87 VAL A O 1
ATOM 648 N N . VAL A 1 88 ? -9.078 -33.261 0.294 1.00 84.94 88 VAL A N 1
ATOM 649 C CA . VAL A 1 88 ? -10.412 -32.842 -0.126 1.00 84.94 88 VAL A CA 1
ATOM 650 C C . VAL A 1 88 ? -10.327 -31.400 -0.602 1.00 84.94 88 VAL A C 1
ATOM 652 O O . VAL A 1 88 ? -9.893 -30.511 0.132 1.00 84.94 88 VAL A O 1
ATOM 655 N N . PHE A 1 89 ? -10.735 -31.192 -1.848 1.00 87.56 89 PHE A N 1
ATOM 656 C CA . PHE A 1 89 ? -10.962 -29.879 -2.428 1.00 87.56 89 PHE A CA 1
ATOM 657 C C . PHE A 1 89 ? -12.454 -29.569 -2.354 1.00 87.56 89 PHE A C 1
ATOM 659 O O . PHE A 1 89 ? -13.275 -30.384 -2.778 1.00 87.56 89 PHE A O 1
ATOM 666 N N . SER A 1 90 ? -12.791 -28.388 -1.849 1.00 88.19 90 SER A N 1
ATOM 667 C CA . SER A 1 90 ? -14.153 -27.859 -1.878 1.00 88.19 90 SER A CA 1
ATOM 668 C C . SER A 1 90 ? -14.148 -26.470 -2.503 1.00 88.19 90 SER A C 1
ATOM 670 O O . SER A 1 90 ? -13.198 -25.702 -2.345 1.00 88.19 90 SER A O 1
ATOM 672 N N . PHE A 1 91 ? -15.195 -26.173 -3.267 1.00 90.06 91 PHE A N 1
ATOM 673 C CA . PHE A 1 91 ? -15.401 -24.867 -3.873 1.00 90.06 91 PHE A CA 1
ATOM 674 C C . PHE A 1 91 ? -16.831 -24.433 -3.600 1.00 90.06 91 PHE A C 1
ATOM 676 O O . PHE A 1 91 ? -17.769 -24.895 -4.251 1.00 90.06 91 PHE A O 1
ATOM 683 N N . GLU A 1 92 ? -16.986 -23.564 -2.612 1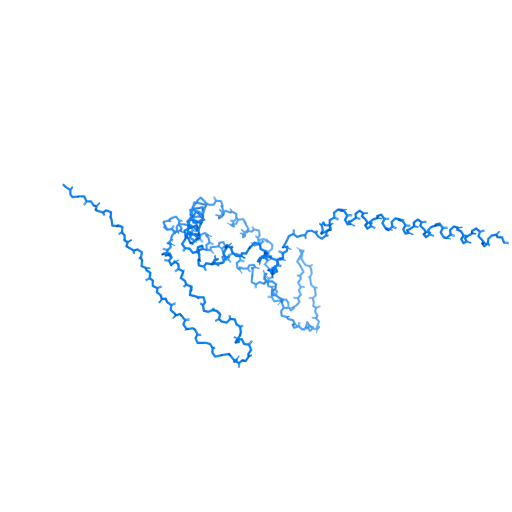.00 86.94 92 GLU A N 1
ATOM 684 C CA . GLU A 1 92 ? -18.284 -23.100 -2.141 1.00 86.94 92 GLU A CA 1
ATOM 685 C C . GLU A 1 92 ? -18.331 -21.582 -2.256 1.00 86.94 92 GLU A C 1
ATOM 687 O O . GLU A 1 92 ? -17.429 -20.877 -1.806 1.00 86.94 92 GLU A O 1
ATOM 692 N N . THR A 1 93 ? -19.380 -21.050 -2.890 1.00 85.31 93 THR A N 1
ATOM 693 C CA . THR A 1 93 ? -19.627 -19.595 -2.979 1.00 85.31 93 THR A CA 1
ATOM 694 C C . THR A 1 93 ? -18.452 -18.760 -3.518 1.00 85.31 93 THR A C 1
ATOM 696 O O . THR A 1 93 ? -18.292 -17.598 -3.165 1.00 85.31 93 THR A O 1
ATOM 699 N N . GLY A 1 94 ? -17.623 -19.331 -4.398 1.00 85.44 94 GLY A N 1
ATOM 700 C CA . GLY A 1 94 ? -16.458 -18.635 -4.960 1.00 85.44 94 GLY A CA 1
ATOM 701 C C . GLY A 1 94 ? -15.171 -18.771 -4.139 1.00 85.44 94 GLY A C 1
ATOM 702 O O . GLY A 1 94 ? -14.131 -18.275 -4.571 1.00 85.44 94 GLY A O 1
ATOM 703 N N . VAL A 1 95 ? -15.213 -19.463 -2.998 1.00 85.69 95 VAL A N 1
ATOM 704 C CA . VAL A 1 95 ? -14.063 -19.722 -2.128 1.00 85.69 95 VAL A CA 1
ATOM 705 C C . VAL A 1 95 ? -13.597 -21.162 -2.319 1.00 85.69 95 VAL A C 1
ATOM 707 O O . VAL A 1 95 ? -14.370 -22.107 -2.169 1.00 85.69 95 VAL A O 1
ATOM 710 N N . ALA A 1 96 ? -12.320 -21.331 -2.654 1.00 85.88 96 ALA A N 1
ATOM 711 C CA . ALA A 1 96 ? -11.667 -22.635 -2.705 1.00 85.88 96 ALA A CA 1
ATOM 712 C C . ALA A 1 96 ? -11.044 -22.959 -1.342 1.00 85.88 96 ALA A C 1
ATO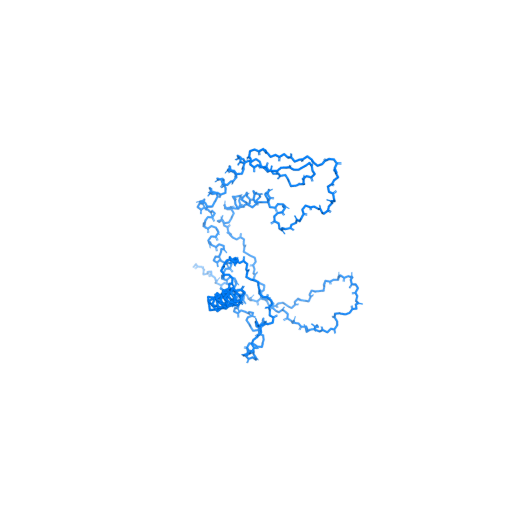M 714 O O . ALA A 1 96 ? -10.303 -22.134 -0.807 1.00 85.88 96 ALA A O 1
ATOM 715 N N . GLN A 1 97 ? -11.313 -24.153 -0.811 1.00 84.12 97 GLN A N 1
ATOM 716 C CA . GLN A 1 97 ? -10.743 -24.626 0.451 1.00 84.12 97 GLN A CA 1
ATOM 717 C C . GLN A 1 97 ? -10.130 -26.021 0.310 1.00 84.12 97 GLN A C 1
ATOM 719 O O . GLN A 1 97 ? -10.627 -26.873 -0.439 1.00 84.12 97 GLN A O 1
ATOM 724 N N . PHE A 1 98 ? -9.063 -26.254 1.075 1.00 84.50 98 PHE A N 1
ATOM 725 C CA . PHE A 1 98 ? -8.350 -27.529 1.153 1.00 84.50 98 PHE A CA 1
ATOM 726 C C . PHE A 1 98 ? -8.325 -28.052 2.592 1.00 84.50 98 PHE A C 1
ATOM 728 O O . PHE A 1 98 ? -8.276 -27.273 3.538 1.00 84.50 98 PHE A O 1
ATOM 735 N N . THR A 1 99 ? -8.302 -29.377 2.764 1.00 78.88 99 THR A N 1
ATOM 736 C CA . THR A 1 99 ? -8.384 -30.029 4.091 1.00 78.88 99 THR A CA 1
ATOM 737 C C . THR A 1 99 ? -7.287 -29.607 5.075 1.00 78.88 99 THR A C 1
ATOM 739 O O . THR A 1 99 ? -7.561 -29.494 6.263 1.00 78.88 99 THR A O 1
ATOM 742 N N . ASP A 1 100 ? -6.072 -29.338 4.588 1.00 74.62 100 ASP A N 1
ATOM 743 C CA . ASP A 1 100 ? -4.912 -28.956 5.413 1.00 74.62 100 ASP A CA 1
ATOM 744 C C . ASP A 1 100 ? -4.599 -27.447 5.347 1.00 74.62 100 ASP A C 1
ATOM 746 O O . ASP A 1 100 ? -3.485 -27.018 5.670 1.00 74.62 100 ASP A O 1
ATOM 750 N N . GLN A 1 101 ? -5.553 -26.632 4.887 1.00 76.19 101 GLN A N 1
ATOM 751 C CA . GLN A 1 101 ? -5.366 -25.190 4.781 1.00 76.19 101 GLN A CA 1
ATOM 752 C C . GLN A 1 101 ? -5.183 -24.576 6.175 1.00 76.19 101 GLN A C 1
ATOM 754 O O . GLN A 1 101 ? -5.976 -24.803 7.087 1.00 76.19 101 GLN A O 1
ATOM 759 N N . LYS A 1 102 ? -4.117 -23.791 6.347 1.00 74.69 102 LYS A N 1
ATOM 760 C CA . LYS A 1 102 ? -3.812 -23.112 7.621 1.00 74.69 102 LYS A CA 1
ATOM 761 C C . LYS A 1 102 ? -4.415 -21.720 7.678 1.00 74.69 102 LYS A C 1
ATOM 763 O O . LYS A 1 102 ? -4.661 -21.195 8.759 1.00 74.69 102 LYS A O 1
ATOM 768 N N . THR A 1 103 ? -4.591 -21.116 6.511 1.00 75.75 103 THR A N 1
ATOM 769 C CA . THR A 1 103 ? -5.178 -19.796 6.354 1.00 75.75 103 THR A CA 1
ATOM 770 C C . THR A 1 103 ? -6.682 -19.906 6.512 1.00 75.75 103 THR A C 1
ATOM 772 O O . THR A 1 103 ? -7.362 -20.454 5.646 1.00 75.75 103 THR A O 1
ATOM 775 N N . GLU A 1 104 ? -7.205 -19.367 7.604 1.00 77.69 104 GLU A N 1
ATOM 776 C CA . GLU A 1 104 ? -8.643 -19.230 7.786 1.00 77.69 104 GLU A CA 1
ATOM 777 C C . GLU A 1 104 ? -9.174 -18.168 6.816 1.00 77.69 104 GLU A C 1
ATOM 779 O O . GLU A 1 104 ? -8.771 -17.004 6.863 1.00 77.69 104 GLU A O 1
ATOM 784 N N . VAL A 1 105 ? -10.051 -18.580 5.899 1.00 81.00 105 VAL A N 1
ATOM 785 C CA . VAL A 1 105 ? -10.743 -17.645 5.008 1.00 81.00 105 VAL A CA 1
ATOM 786 C C . VAL A 1 105 ? -11.960 -17.115 5.747 1.00 81.00 105 VAL A C 1
ATOM 788 O O . VAL A 1 105 ? -12.849 -17.882 6.110 1.00 81.00 105 VAL A O 1
ATOM 791 N N . LEU A 1 106 ? -11.999 -15.803 5.962 1.00 84.62 106 LEU A N 1
ATOM 792 C CA . LEU A 1 106 ? -13.142 -15.152 6.592 1.00 84.62 106 LEU A CA 1
ATOM 793 C C . LEU A 1 106 ? -14.343 -15.084 5.626 1.00 84.62 106 LEU A C 1
ATOM 795 O O . LEU A 1 106 ? -14.137 -14.964 4.413 1.00 84.62 106 LEU A O 1
ATOM 799 N N . PRO A 1 107 ? -15.588 -15.130 6.136 1.00 87.75 107 PRO A N 1
ATOM 800 C CA . PRO A 1 107 ? -16.789 -14.987 5.316 1.00 87.75 107 PRO A CA 1
ATOM 801 C C . PRO A 1 107 ? -16.833 -13.661 4.547 1.00 87.75 107 PRO A C 1
ATOM 803 O O . PRO A 1 107 ? -16.350 -12.629 5.022 1.00 87.75 107 PRO A O 1
ATOM 806 N N . TRP A 1 108 ? -17.465 -13.675 3.372 1.00 88.06 108 TRP A N 1
ATOM 807 C CA . TRP A 1 108 ? -17.583 -12.491 2.516 1.00 88.06 108 TRP A CA 1
ATOM 808 C C . TRP A 1 108 ? -18.363 -11.354 3.189 1.00 88.06 108 TRP A C 1
ATOM 810 O O . TRP A 1 108 ? -17.984 -10.191 3.070 1.00 88.06 108 TRP A O 1
ATOM 820 N N . GLU A 1 109 ? -19.423 -11.678 3.926 1.00 92.94 109 GLU A N 1
ATOM 821 C CA . GLU A 1 109 ? -20.259 -10.709 4.636 1.00 92.94 109 GLU A CA 1
ATOM 822 C C . GLU A 1 109 ? -19.442 -9.954 5.687 1.00 92.94 109 GLU A C 1
ATOM 824 O O . GLU A 1 109 ? -19.505 -8.730 5.770 1.00 92.94 109 GLU A O 1
ATOM 829 N N . GLN A 1 110 ? -18.594 -10.677 6.423 1.00 92.56 110 GLN A N 1
ATOM 830 C CA . GLN A 1 110 ? -17.701 -10.077 7.407 1.00 92.56 110 GLN A CA 1
ATOM 831 C C . GLN A 1 110 ? -16.663 -9.167 6.743 1.00 92.56 110 GLN A C 1
ATOM 833 O O . GLN A 1 110 ? -16.388 -8.081 7.250 1.00 92.56 110 GLN A O 1
ATOM 838 N N . PHE A 1 111 ? -16.104 -9.584 5.604 1.00 91.50 111 PHE A N 1
ATOM 839 C CA . PHE A 1 111 ? -15.194 -8.742 4.833 1.00 91.50 111 PHE A CA 1
ATOM 840 C C . PHE A 1 111 ? -15.872 -7.450 4.369 1.00 91.50 111 PHE A C 1
ATOM 842 O O . PHE A 1 111 ? -15.289 -6.373 4.486 1.00 91.50 111 PHE A O 1
ATOM 849 N N . TYR A 1 112 ? -17.108 -7.543 3.878 1.00 94.06 112 TYR A N 1
ATOM 850 C CA . TYR A 1 112 ? -17.883 -6.379 3.468 1.00 94.06 112 TYR A CA 1
ATOM 851 C C . TYR A 1 112 ? -18.103 -5.408 4.636 1.00 94.06 112 TYR A C 1
ATOM 853 O O . TYR A 1 112 ? -17.792 -4.223 4.506 1.00 94.06 112 TYR A O 1
ATOM 861 N N . ASP A 1 113 ? -18.559 -5.905 5.786 1.00 95.88 113 ASP A N 1
ATOM 862 C CA . ASP A 1 113 ? -18.791 -5.084 6.978 1.00 95.88 113 ASP A CA 1
ATOM 863 C C . ASP A 1 113 ? -17.497 -4.419 7.480 1.00 95.88 113 ASP A C 1
ATOM 865 O O . ASP A 1 113 ? -17.477 -3.212 7.739 1.00 95.88 113 ASP A O 1
ATOM 869 N N . ASP A 1 114 ? -16.391 -5.171 7.530 1.00 94.69 114 ASP A N 1
ATOM 870 C CA . ASP A 1 114 ? -15.069 -4.664 7.915 1.00 94.69 114 ASP A CA 1
ATOM 871 C C . ASP A 1 114 ? -14.575 -3.563 6.943 1.00 94.69 114 ASP A C 1
ATOM 873 O O . ASP A 1 114 ? -13.970 -2.572 7.369 1.00 94.69 114 ASP A O 1
ATOM 877 N N . VAL A 1 115 ? -14.841 -3.690 5.633 1.00 95.06 115 VAL A N 1
ATOM 878 C CA . VAL A 1 115 ? -14.507 -2.663 4.626 1.00 95.06 115 VAL A CA 1
ATOM 879 C C . VAL A 1 115 ? -15.358 -1.410 4.809 1.00 95.06 115 VAL A C 1
ATOM 881 O O . VAL A 1 115 ? -14.825 -0.300 4.745 1.00 95.06 115 VAL A O 1
ATOM 884 N N . ILE A 1 116 ? -16.658 -1.555 5.069 1.00 96.62 116 ILE A N 1
ATOM 885 C CA . ILE A 1 116 ? -17.544 -0.417 5.338 1.00 96.62 116 ILE A CA 1
ATOM 886 C C . ILE A 1 116 ? -17.102 0.327 6.607 1.00 96.62 116 ILE A C 1
ATOM 888 O O . ILE A 1 116 ? -17.019 1.559 6.591 1.00 96.62 116 ILE A O 1
ATOM 892 N N . GLU A 1 117 ? -16.742 -0.388 7.678 1.00 94.81 117 GLU A N 1
ATOM 893 C CA . GLU A 1 117 ? -16.199 0.214 8.904 1.00 94.81 117 GLU A CA 1
ATOM 894 C C . GLU A 1 117 ? -14.873 0.950 8.641 1.00 94.81 117 GLU A C 1
ATOM 896 O O . GLU A 1 117 ? -14.657 2.069 9.130 1.00 94.81 117 GLU A O 1
ATOM 901 N N . LEU A 1 118 ? -13.989 0.368 7.825 1.00 95.56 118 LEU A N 1
ATOM 902 C CA . LEU A 1 118 ? -12.740 1.011 7.422 1.00 95.56 118 LEU A CA 1
ATOM 903 C C . LEU A 1 118 ? -13.002 2.293 6.619 1.00 95.56 118 LEU A C 1
ATOM 905 O O . LEU A 1 118 ? -12.392 3.327 6.898 1.00 95.56 118 LEU A O 1
ATOM 909 N N . CYS A 1 119 ? -13.935 2.263 5.664 1.00 95.69 119 CYS A N 1
ATOM 910 C CA . CYS A 1 119 ? -14.340 3.444 4.905 1.00 95.69 119 CYS A CA 1
ATOM 911 C C . CYS A 1 119 ? -14.909 4.541 5.816 1.00 95.69 119 CYS A C 1
ATOM 913 O O . CYS A 1 119 ? -14.536 5.707 5.665 1.00 95.69 119 CYS A O 1
ATOM 915 N N . ALA A 1 120 ? -15.749 4.184 6.791 1.00 94.88 120 ALA A N 1
ATOM 916 C CA . ALA A 1 120 ? -16.275 5.127 7.776 1.00 94.88 120 ALA A CA 1
ATOM 917 C C . ALA A 1 120 ? -15.147 5.757 8.613 1.00 94.88 120 ALA A C 1
ATOM 919 O O . ALA A 1 120 ? -15.110 6.975 8.799 1.00 94.88 120 ALA A O 1
ATOM 920 N N . THR A 1 121 ? -14.171 4.951 9.037 1.00 95.38 121 THR A N 1
ATOM 921 C CA . THR A 1 121 ? -12.977 5.418 9.756 1.00 95.38 121 THR A CA 1
ATOM 922 C C . THR A 1 121 ? -12.148 6.396 8.918 1.00 95.38 121 THR A C 1
ATOM 924 O O . THR A 1 121 ? -11.744 7.448 9.413 1.00 95.38 121 THR A O 1
ATOM 927 N N . MET A 1 122 ? -11.929 6.104 7.632 1.00 94.25 122 MET A N 1
ATOM 928 C CA . MET A 1 122 ? -11.197 6.992 6.717 1.00 94.25 122 MET A CA 1
ATOM 929 C C . MET A 1 122 ? -11.905 8.336 6.498 1.00 94.25 122 MET A C 1
ATOM 931 O O . MET A 1 122 ? -11.251 9.357 6.281 1.00 94.25 122 MET A O 1
ATOM 935 N N . GLN A 1 123 ? -13.238 8.344 6.543 1.00 95.19 123 GLN A N 1
ATOM 936 C CA . GLN A 1 123 ? -14.047 9.552 6.379 1.00 95.19 123 GLN A CA 1
ATOM 937 C C . GLN A 1 123 ? -14.219 10.341 7.686 1.00 95.19 123 GLN A C 1
ATOM 939 O O . GLN A 1 123 ? -14.597 11.514 7.635 1.00 95.19 123 GLN A O 1
ATOM 944 N N . HIS A 1 124 ? -13.898 9.748 8.842 1.00 96.00 124 HIS A N 1
ATOM 945 C CA . HIS A 1 124 ? -14.062 10.383 10.145 1.00 96.00 124 HIS A CA 1
ATOM 946 C C . HIS A 1 124 ? -13.206 11.664 10.258 1.00 96.00 124 HIS A C 1
ATOM 948 O O . HIS A 1 124 ? -11.992 11.627 10.016 1.00 96.00 124 HIS A O 1
ATOM 954 N N . PRO A 1 125 ? -13.791 12.814 10.644 1.00 94.75 125 PRO A N 1
ATOM 955 C CA . PRO A 1 125 ? -13.100 14.105 10.618 1.00 94.75 125 PRO A CA 1
ATOM 956 C C . PRO A 1 125 ? -11.886 14.154 11.552 1.00 94.75 125 PRO A C 1
ATOM 958 O O . PRO A 1 125 ? -10.869 14.749 11.195 1.00 94.75 125 PRO A O 1
ATOM 961 N N . ASP A 1 126 ? -11.952 13.500 12.713 1.00 94.12 126 ASP A N 1
ATOM 962 C CA . ASP A 1 126 ? -10.821 13.454 13.649 1.00 94.12 126 ASP A CA 1
ATOM 963 C C . ASP A 1 126 ? -9.658 12.641 13.087 1.00 94.12 126 ASP A C 1
ATOM 965 O O . ASP A 1 126 ? -8.512 13.070 13.186 1.00 94.12 126 ASP A O 1
ATOM 969 N N . CYS A 1 127 ? -9.941 11.523 12.409 1.00 95.25 127 CYS A N 1
ATOM 970 C CA . CYS A 1 127 ? -8.916 10.717 11.751 1.00 95.25 127 CYS A CA 1
ATOM 971 C C . CYS A 1 127 ? -8.256 11.500 10.621 1.00 95.25 127 CYS A C 1
ATOM 973 O O . CYS A 1 127 ? -7.033 11.542 10.540 1.00 95.25 127 CYS A O 1
ATOM 975 N N . ARG A 1 128 ? -9.046 12.185 9.786 1.00 94.88 128 ARG A N 1
ATOM 976 C CA . ARG A 1 128 ? -8.509 13.000 8.689 1.00 94.88 128 ARG A CA 1
ATOM 977 C C . ARG A 1 128 ? -7.611 14.128 9.191 1.00 94.88 128 ARG A C 1
ATOM 979 O O . ARG A 1 128 ? -6.518 14.300 8.655 1.00 94.88 128 ARG A O 1
ATOM 986 N N . ARG A 1 129 ? -8.045 14.871 10.216 1.00 93.12 129 ARG A N 1
ATOM 987 C CA . ARG A 1 129 ? -7.250 15.957 10.816 1.00 93.12 129 ARG A CA 1
ATOM 988 C C . ARG A 1 129 ? -5.965 15.423 11.439 1.00 93.12 129 ARG A C 1
ATOM 990 O O . ARG A 1 129 ? -4.886 15.836 11.018 1.00 93.12 129 ARG A O 1
ATOM 997 N N . ALA A 1 130 ? -6.086 14.437 12.330 1.00 94.00 130 ALA A N 1
ATOM 998 C CA . ALA A 1 130 ? -4.949 13.845 13.022 1.00 94.00 130 ALA A CA 1
ATOM 999 C C . ALA A 1 130 ? -3.929 13.242 12.046 1.00 94.00 130 ALA A C 1
ATOM 1001 O O . ALA A 1 130 ? -2.733 13.487 12.179 1.00 94.00 130 ALA A O 1
ATOM 1002 N N . CYS A 1 131 ? -4.375 12.486 11.036 1.00 93.81 131 CYS A N 1
ATOM 1003 C CA . CYS A 1 131 ? -3.482 11.918 10.027 1.00 93.81 131 CYS A CA 1
ATOM 1004 C C . CYS A 1 131 ? -2.815 13.002 9.173 1.00 93.81 131 CYS A C 1
ATOM 1006 O O . CYS A 1 131 ? -1.614 12.915 8.942 1.00 93.81 131 CYS A O 1
ATOM 1008 N N . SER A 1 132 ? -3.550 14.031 8.738 1.00 93.50 132 SER A N 1
ATOM 1009 C CA . SER A 1 132 ? -2.986 15.128 7.940 1.00 93.50 132 SER A CA 1
ATOM 1010 C C . SER A 1 132 ? -1.898 15.880 8.702 1.00 93.50 132 SER A C 1
ATOM 1012 O O . SER A 1 132 ? -0.803 16.071 8.180 1.00 93.50 132 SER A O 1
ATOM 1014 N N . GLN A 1 133 ? -2.171 16.268 9.949 1.00 91.62 133 GLN A N 1
ATOM 1015 C CA . GLN A 1 133 ? -1.187 16.946 10.794 1.00 91.62 133 GLN A CA 1
ATOM 1016 C C . GLN A 1 133 ? 0.015 16.048 11.065 1.00 91.62 133 GLN A C 1
ATOM 1018 O O . GLN A 1 133 ? 1.155 16.498 11.002 1.00 91.62 133 GLN A O 1
ATOM 1023 N N . ARG A 1 134 ? -0.211 14.754 11.322 1.00 91.69 134 ARG A N 1
ATOM 1024 C CA . ARG A 1 134 ? 0.886 13.827 11.605 1.00 91.69 134 ARG A CA 1
ATOM 1025 C C . ARG A 1 134 ? 1.778 13.593 10.393 1.00 91.69 134 ARG A C 1
ATOM 1027 O O . ARG A 1 134 ? 2.988 13.497 10.560 1.00 91.69 134 ARG A O 1
ATOM 1034 N N . LEU A 1 135 ? 1.204 13.531 9.194 1.00 93.69 135 LEU A N 1
ATOM 1035 C CA . LEU A 1 135 ? 1.974 13.444 7.954 1.00 93.69 135 LEU A CA 1
ATOM 1036 C C . LEU A 1 135 ? 2.825 14.701 7.739 1.00 93.69 135 LEU A C 1
ATOM 1038 O O . LEU A 1 135 ? 4.004 14.561 7.432 1.00 93.69 135 LEU A O 1
ATOM 1042 N N . GLN A 1 136 ? 2.281 15.895 8.000 1.00 92.56 136 GLN A N 1
ATOM 1043 C CA . GLN A 1 136 ? 3.046 17.149 7.945 1.00 92.56 136 GLN A CA 1
ATOM 1044 C C . GLN A 1 136 ? 4.200 17.159 8.953 1.00 92.56 136 GLN A C 1
ATOM 1046 O O . GLN A 1 136 ? 5.332 17.464 8.598 1.00 92.56 136 GLN A O 1
ATOM 1051 N N . VAL A 1 137 ? 3.956 16.760 10.206 1.00 90.62 137 VAL A N 1
ATOM 1052 C CA . VAL A 1 137 ? 5.026 16.683 11.214 1.00 90.62 137 VAL A CA 1
ATOM 1053 C C . VAL A 1 137 ? 6.102 15.670 10.812 1.00 90.62 137 VAL A C 1
ATOM 1055 O O . VAL A 1 137 ? 7.285 15.930 11.013 1.00 90.62 137 VAL A O 1
ATOM 1058 N N . LEU A 1 138 ? 5.724 14.519 10.249 1.00 90.94 138 LEU A N 1
ATOM 1059 C CA . LEU A 1 138 ? 6.686 13.526 9.761 1.00 90.94 138 LEU A CA 1
ATOM 1060 C C . LEU A 1 138 ? 7.530 14.066 8.601 1.00 90.94 138 LEU A C 1
ATOM 1062 O O . LEU A 1 138 ? 8.739 13.836 8.584 1.00 90.94 138 LEU A O 1
ATOM 1066 N N . GLU A 1 139 ? 6.914 14.798 7.675 1.00 93.06 139 GLU A N 1
ATOM 1067 C CA . GLU A 1 139 ? 7.609 15.473 6.579 1.00 93.06 139 GLU A CA 1
ATOM 1068 C C . GLU A 1 139 ? 8.603 16.515 7.106 1.00 93.06 139 GLU A C 1
ATOM 1070 O O . GLU A 1 139 ? 9.780 16.469 6.754 1.00 93.06 139 GLU A O 1
ATOM 1075 N N . GLU A 1 140 ? 8.185 17.385 8.027 1.00 90.38 140 GLU A N 1
ATOM 1076 C CA . GLU A 1 140 ? 9.071 18.401 8.607 1.00 90.38 140 GLU A CA 1
ATOM 1077 C C . GLU A 1 140 ? 10.212 17.786 9.423 1.00 90.38 140 GLU A C 1
ATOM 1079 O O . GLU A 1 140 ? 11.360 18.228 9.335 1.00 90.38 140 GLU A O 1
ATOM 1084 N N . LYS A 1 141 ? 9.944 16.707 10.172 1.00 87.69 141 LYS A N 1
ATOM 1085 C CA . LYS A 1 141 ? 10.995 15.950 10.868 1.00 87.69 141 LYS A CA 1
ATOM 1086 C C . LYS A 1 141 ? 12.002 15.358 9.885 1.00 87.69 141 LYS A C 1
ATOM 1088 O O . LYS A 1 141 ? 13.200 15.391 10.159 1.00 87.69 141 LYS A O 1
ATOM 1093 N N . TYR A 1 142 ? 11.539 14.841 8.749 1.00 88.31 142 TYR A N 1
ATOM 1094 C CA . TYR A 1 142 ? 12.421 14.332 7.702 1.00 88.31 142 TYR A CA 1
ATOM 1095 C C . TYR A 1 142 ? 13.225 15.452 7.026 1.00 88.31 142 TYR A C 1
ATOM 1097 O O . TYR A 1 142 ? 14.425 15.297 6.806 1.00 88.31 142 TYR A O 1
ATOM 1105 N N . ASN A 1 143 ? 12.613 16.605 6.754 1.00 89.50 143 ASN A N 1
ATOM 1106 C CA . ASN A 1 143 ? 13.305 17.766 6.192 1.00 89.50 143 ASN A CA 1
ATOM 1107 C C . ASN A 1 143 ? 14.393 18.284 7.138 1.00 89.50 143 ASN A C 1
ATOM 1109 O O . ASN A 1 143 ? 15.516 18.553 6.709 1.00 89.50 143 ASN A O 1
ATOM 1113 N N . LEU A 1 144 ? 14.092 18.360 8.435 1.00 86.81 144 LEU A N 1
ATOM 1114 C CA . LEU A 1 144 ? 15.064 18.736 9.454 1.00 86.81 144 LEU A CA 1
ATOM 1115 C C . LEU A 1 144 ? 16.200 17.715 9.547 1.00 86.81 144 LEU A C 1
ATOM 1117 O O . LEU A 1 144 ? 17.369 18.096 9.549 1.00 86.81 144 LEU A O 1
ATOM 1121 N N . TYR A 1 145 ? 15.865 16.422 9.556 1.00 84.69 145 TYR A N 1
ATOM 1122 C CA . TYR A 1 145 ? 16.853 15.350 9.494 1.00 84.69 145 TYR A CA 1
ATOM 1123 C C . TYR A 1 145 ? 17.787 15.524 8.292 1.00 84.69 145 TYR A C 1
ATOM 1125 O O . TYR A 1 145 ? 19.005 15.544 8.452 1.00 84.69 145 TYR A O 1
ATOM 1133 N N . LYS A 1 146 ? 17.225 15.749 7.101 1.00 84.94 146 LYS A N 1
ATOM 1134 C CA . LYS A 1 146 ? 17.986 15.974 5.871 1.00 84.94 146 LYS A CA 1
ATOM 1135 C C . LYS A 1 146 ? 18.936 17.168 5.996 1.00 84.94 146 LYS A C 1
ATOM 1137 O O . LYS A 1 146 ? 20.089 17.048 5.601 1.00 84.94 146 LYS A O 1
ATOM 1142 N N . LEU A 1 147 ? 18.492 18.294 6.561 1.00 83.75 147 LEU A N 1
ATOM 1143 C CA . LEU A 1 147 ? 19.338 19.480 6.768 1.00 83.75 147 LEU A CA 1
ATOM 1144 C C . LEU A 1 147 ? 20.497 19.216 7.736 1.00 83.75 147 LEU A C 1
ATOM 1146 O O . LEU A 1 147 ? 21.603 19.710 7.526 1.00 83.75 147 LEU A O 1
ATOM 1150 N N . CYS A 1 148 ? 20.255 18.447 8.797 1.00 81.31 148 CYS A N 1
ATOM 1151 C CA . CYS A 1 148 ? 21.268 18.168 9.810 1.00 81.31 148 CYS A CA 1
ATOM 1152 C C . CYS A 1 148 ? 22.228 17.035 9.425 1.00 81.31 148 CYS A C 1
ATOM 1154 O O . CYS A 1 148 ? 23.368 17.018 9.889 1.00 81.31 148 CYS A O 1
ATOM 1156 N N . SER A 1 149 ? 21.779 16.084 8.605 1.00 75.06 149 SER A N 1
ATOM 1157 C CA . SER A 1 149 ? 22.506 14.846 8.307 1.00 75.06 149 SER A CA 1
ATOM 1158 C C . SER A 1 149 ? 22.989 14.732 6.857 1.00 75.06 149 SER A C 1
ATOM 1160 O O . SER A 1 149 ? 23.720 13.788 6.559 1.00 75.06 149 SER A O 1
ATOM 1162 N N . SER A 1 150 ? 22.703 15.702 5.976 1.00 73.06 150 SER A N 1
ATOM 1163 C CA . SER A 1 150 ? 23.097 15.655 4.552 1.00 73.06 150 SER A CA 1
ATOM 1164 C C . SER A 1 150 ? 24.586 15.381 4.333 1.00 73.06 150 SER A C 1
ATOM 1166 O O . SER A 1 150 ? 24.959 14.602 3.460 1.00 73.06 150 SER A O 1
ATOM 1168 N N . ASN A 1 151 ? 25.442 16.004 5.144 1.00 66.75 151 ASN A N 1
ATOM 1169 C CA . ASN A 1 151 ? 26.897 15.898 5.013 1.00 66.75 151 ASN A CA 1
ATOM 1170 C C . ASN A 1 151 ? 27.458 14.614 5.650 1.00 66.75 151 ASN A C 1
ATOM 1172 O O . ASN A 1 151 ? 28.597 14.245 5.378 1.00 66.75 151 ASN A O 1
ATOM 1176 N N . VAL A 1 152 ? 26.676 13.949 6.509 1.00 72.44 152 VAL A N 1
ATOM 1177 C CA . VAL A 1 152 ? 27.058 12.704 7.196 1.00 72.44 152 VAL A CA 1
ATOM 1178 C C . VAL A 1 152 ? 26.657 11.484 6.369 1.00 72.44 152 VAL A C 1
ATOM 1180 O O . VAL A 1 152 ? 27.430 10.534 6.279 1.00 72.44 152 VAL A O 1
ATOM 1183 N N . GLU A 1 153 ? 25.470 11.506 5.760 1.00 70.31 153 GLU A N 1
ATOM 1184 C CA . GLU A 1 153 ? 24.976 10.401 4.929 1.00 70.31 153 GLU A CA 1
ATOM 1185 C C . GLU A 1 153 ? 25.669 10.330 3.565 1.00 70.31 153 GLU A C 1
ATOM 1187 O O . GLU A 1 153 ? 25.832 9.243 3.014 1.00 70.31 153 GLU A O 1
ATOM 1192 N N . ASN A 1 154 ? 26.106 11.473 3.028 1.00 67.31 154 ASN A N 1
ATOM 1193 C CA . ASN A 1 154 ? 26.778 11.549 1.734 1.00 67.31 154 ASN A CA 1
ATOM 1194 C C . ASN A 1 154 ? 28.063 12.400 1.811 1.00 67.31 154 ASN A C 1
ATOM 1196 O O . ASN A 1 154 ? 28.124 13.492 1.238 1.00 67.31 154 ASN A O 1
ATOM 1200 N N . PRO A 1 155 ? 29.105 11.931 2.527 1.00 62.53 155 PRO A N 1
ATOM 1201 C CA . PRO A 1 155 ? 30.345 12.690 2.710 1.00 62.53 155 PRO A CA 1
ATOM 1202 C C . PRO A 1 155 ? 31.107 12.909 1.392 1.00 62.53 155 PRO A C 1
ATOM 1204 O O . PRO A 1 155 ? 31.855 13.876 1.261 1.00 62.53 155 PRO A O 1
ATOM 1207 N N . ASP A 1 156 ? 30.885 12.048 0.397 1.00 57.84 156 ASP A N 1
ATOM 1208 C CA . ASP A 1 156 ? 31.548 12.074 -0.907 1.00 57.84 156 ASP A CA 1
ATOM 1209 C C . ASP A 1 156 ? 30.653 12.654 -2.024 1.00 57.84 156 ASP A C 1
ATOM 1211 O O . ASP A 1 156 ? 30.910 12.428 -3.207 1.00 57.84 156 ASP A O 1
ATOM 1215 N N . HIS A 1 157 ? 29.631 13.459 -1.694 1.00 58.75 157 HIS A N 1
ATOM 1216 C CA . HIS A 1 157 ? 28.675 14.001 -2.678 1.00 58.75 157 HIS A CA 1
ATOM 1217 C C . HIS A 1 157 ? 29.342 14.716 -3.875 1.00 58.75 157 HIS A C 1
ATOM 1219 O O . HIS A 1 157 ? 28.792 14.718 -4.974 1.00 58.75 157 HIS A O 1
ATOM 1225 N N . HIS A 1 158 ? 30.543 15.274 -3.678 1.00 55.31 158 HIS A N 1
ATOM 1226 C CA . HIS A 1 158 ? 31.330 15.991 -4.692 1.00 55.31 158 HIS A CA 1
ATOM 1227 C C . HIS A 1 158 ? 32.307 15.100 -5.486 1.00 55.31 158 HIS A C 1
ATOM 1229 O O . HIS A 1 158 ? 32.962 15.583 -6.405 1.00 55.31 158 HIS A O 1
ATOM 1235 N N . ARG A 1 159 ? 32.458 13.819 -5.127 1.00 54.72 159 ARG A N 1
ATOM 1236 C CA . ARG A 1 159 ? 33.385 12.865 -5.767 1.00 54.72 159 ARG A CA 1
ATOM 1237 C C . ARG A 1 159 ? 32.693 11.855 -6.682 1.00 54.72 159 ARG A C 1
ATOM 1239 O O . ARG A 1 159 ? 33.369 11.078 -7.351 1.00 54.72 159 ARG A O 1
ATOM 1246 N N . HIS A 1 160 ? 31.365 11.874 -6.734 1.00 53.84 160 HIS A N 1
ATOM 1247 C CA . HIS A 1 160 ? 30.556 10.848 -7.383 1.00 53.84 160 HIS A CA 1
ATOM 1248 C C . HIS A 1 160 ? 29.774 11.387 -8.585 1.00 53.84 160 HIS A C 1
ATOM 1250 O O . HIS A 1 160 ? 28.552 11.304 -8.627 1.00 53.84 160 HIS A O 1
ATOM 1256 N N . ASP A 1 161 ? 30.491 11.900 -9.586 1.00 53.16 161 ASP A N 1
ATOM 1257 C CA . ASP A 1 161 ? 29.909 12.252 -10.895 1.00 53.16 161 ASP A CA 1
ATOM 1258 C C . ASP A 1 161 ? 29.716 11.012 -11.802 1.00 53.16 161 ASP A C 1
ATOM 1260 O O . ASP A 1 161 ? 29.182 11.085 -12.904 1.00 53.16 161 ASP A O 1
ATOM 1264 N N . VAL A 1 162 ? 30.122 9.825 -11.324 1.00 55.53 162 VAL A N 1
ATOM 1265 C CA . VAL A 1 162 ? 29.976 8.544 -12.030 1.00 55.53 162 VAL A CA 1
ATOM 1266 C C . VAL A 1 162 ? 29.262 7.532 -11.126 1.00 55.53 162 VAL A C 1
ATOM 1268 O O . VAL A 1 162 ? 29.879 6.738 -10.426 1.00 55.53 162 VAL A O 1
ATOM 1271 N N . GLY A 1 163 ? 27.928 7.589 -11.125 1.00 57.84 163 GLY A N 1
ATOM 1272 C CA . GLY A 1 163 ? 27.087 6.389 -11.054 1.00 57.84 163 GLY A CA 1
ATOM 1273 C C . GLY A 1 163 ? 27.005 5.577 -9.753 1.00 57.84 163 GLY A C 1
ATOM 1274 O O . GLY A 1 163 ? 26.881 4.369 -9.836 1.00 57.84 163 GLY A O 1
ATOM 1275 N N . VAL A 1 164 ? 26.942 6.158 -8.551 1.00 59.62 164 VAL A N 1
ATOM 1276 C CA . VAL A 1 164 ? 26.694 5.365 -7.308 1.00 59.62 164 VAL A CA 1
ATOM 1277 C C . VAL A 1 164 ? 25.351 4.604 -7.335 1.00 59.62 164 VAL A C 1
ATOM 1279 O O . VAL A 1 164 ? 25.163 3.597 -6.656 1.00 59.62 164 VAL A O 1
ATOM 1282 N N . PHE A 1 165 ? 24.414 5.047 -8.175 1.00 64.38 165 PHE A N 1
ATOM 1283 C CA . PHE A 1 165 ? 23.122 4.395 -8.374 1.00 64.38 165 PHE A CA 1
ATOM 1284 C C . PHE A 1 165 ? 23.099 3.326 -9.483 1.00 64.38 165 PHE A C 1
ATOM 1286 O O . PHE A 1 165 ? 22.019 2.785 -9.731 1.00 64.38 165 PHE A O 1
ATOM 1293 N N . SER A 1 166 ? 24.217 3.045 -10.174 1.00 67.94 166 SER A N 1
ATOM 1294 C CA . SER A 1 166 ? 24.293 1.927 -11.134 1.00 67.94 166 SER A CA 1
ATOM 1295 C C . SER A 1 166 ? 24.436 0.582 -10.433 1.00 67.94 166 SER A C 1
ATOM 1297 O O . SER A 1 166 ? 23.892 -0.413 -10.902 1.00 67.94 166 SER A O 1
ATOM 1299 N N . ASP A 1 167 ? 25.126 0.569 -9.292 1.00 71.44 167 ASP A N 1
ATOM 1300 C CA . ASP A 1 167 ? 25.468 -0.661 -8.573 1.00 71.44 167 ASP A CA 1
ATOM 1301 C C . ASP A 1 167 ? 24.357 -1.100 -7.609 1.00 71.44 167 ASP A C 1
ATOM 1303 O O . ASP A 1 167 ? 24.363 -2.224 -7.102 1.00 71.44 167 ASP A O 1
ATOM 1307 N N . CYS A 1 168 ? 23.369 -0.235 -7.355 1.00 79.75 168 CYS A N 1
ATOM 1308 C CA . CYS A 1 168 ? 22.218 -0.609 -6.550 1.00 79.75 168 CYS A CA 1
ATOM 1309 C C . CYS A 1 168 ? 21.198 -1.393 -7.385 1.00 79.75 168 CYS A C 1
ATOM 1311 O O . CYS A 1 168 ? 20.745 -0.964 -8.446 1.00 79.75 168 CYS A O 1
ATOM 1313 N N . THR A 1 169 ? 20.804 -2.562 -6.879 1.00 85.81 169 THR A N 1
ATOM 1314 C CA . THR A 1 169 ? 19.735 -3.350 -7.495 1.00 85.81 169 THR A CA 1
ATOM 1315 C C . THR A 1 169 ? 18.404 -2.638 -7.289 1.00 85.81 169 THR A C 1
ATOM 1317 O O . THR A 1 169 ? 17.956 -2.455 -6.156 1.00 85.81 169 THR A O 1
ATOM 1320 N N . LYS A 1 170 ? 17.767 -2.246 -8.391 1.00 87.62 170 LYS A N 1
ATOM 1321 C CA . LYS A 1 170 ? 16.430 -1.649 -8.403 1.00 87.62 170 LYS A CA 1
ATOM 1322 C C . LYS A 1 170 ? 15.456 -2.649 -9.006 1.00 87.62 170 LYS A C 1
ATOM 1324 O O . LYS A 1 170 ? 15.776 -3.306 -9.992 1.00 87.62 170 LYS A O 1
ATOM 1329 N N . VAL A 1 171 ? 14.278 -2.755 -8.404 1.00 88.81 171 VAL A N 1
ATOM 1330 C CA . VAL A 1 171 ? 13.206 -3.634 -8.870 1.00 88.81 171 VAL A CA 1
ATOM 1331 C C . VAL A 1 171 ? 12.031 -2.763 -9.274 1.00 88.81 171 VAL A C 1
ATOM 1333 O O . VAL A 1 171 ? 11.617 -1.891 -8.509 1.00 88.81 171 VAL A O 1
ATOM 1336 N N . ASP A 1 172 ? 11.511 -2.994 -10.474 1.00 87.75 172 ASP A N 1
ATOM 1337 C CA . ASP A 1 172 ? 10.259 -2.387 -10.896 1.00 87.75 172 ASP A CA 1
ATOM 1338 C C . ASP A 1 172 ? 9.092 -3.222 -10.351 1.00 87.75 172 ASP A C 1
ATOM 1340 O O . ASP A 1 172 ? 8.847 -4.349 -10.784 1.00 87.75 172 ASP A O 1
ATOM 1344 N N . ASN A 1 173 ? 8.414 -2.682 -9.337 1.00 88.19 173 ASN A N 1
ATOM 1345 C CA . ASN A 1 173 ? 7.339 -3.372 -8.625 1.00 88.19 173 ASN A CA 1
ATOM 1346 C C . ASN A 1 173 ? 5.991 -3.312 -9.363 1.00 88.19 173 ASN A C 1
ATOM 1348 O O . ASN A 1 173 ? 5.029 -3.917 -8.895 1.00 88.19 173 ASN A O 1
ATOM 1352 N N . SER A 1 174 ? 5.887 -2.573 -10.475 1.00 88.69 174 SER A N 1
ATOM 1353 C CA . SER A 1 174 ? 4.611 -2.334 -11.157 1.00 88.69 174 SER A CA 1
ATOM 1354 C C . SER A 1 174 ? 4.753 -2.360 -12.681 1.00 88.69 174 SER A C 1
ATOM 1356 O O . SER A 1 174 ? 4.407 -1.396 -13.368 1.00 88.69 174 SER A O 1
ATOM 1358 N N . VAL A 1 175 ? 5.202 -3.494 -13.224 1.00 88.38 175 VAL A N 1
ATOM 1359 C CA . VAL A 1 175 ? 5.294 -3.716 -14.677 1.00 88.38 175 VAL A CA 1
ATOM 1360 C C . VAL A 1 175 ? 4.178 -4.626 -15.166 1.00 88.38 175 VAL A C 1
ATOM 1362 O O . VAL A 1 175 ? 4.008 -5.749 -14.691 1.00 88.38 175 VAL A O 1
ATOM 1365 N N . TYR A 1 176 ? 3.474 -4.182 -16.203 1.00 90.56 176 TYR A N 1
ATOM 1366 C CA . TYR A 1 176 ? 2.647 -5.072 -17.008 1.00 90.56 176 TYR A CA 1
ATOM 1367 C C . TYR A 1 176 ? 3.536 -5.831 -17.988 1.00 90.56 176 TYR A C 1
ATOM 1369 O O . TYR A 1 176 ? 4.192 -5.219 -18.830 1.00 90.56 176 TYR A O 1
ATOM 1377 N N . LEU A 1 177 ? 3.529 -7.166 -17.919 1.00 88.69 177 LEU A N 1
ATOM 1378 C CA . LEU A 1 177 ? 4.383 -8.010 -18.763 1.00 88.69 177 LEU A CA 1
ATOM 1379 C C . LEU A 1 177 ? 4.194 -7.739 -20.264 1.00 88.69 177 LEU A C 1
ATOM 1381 O O . LEU A 1 177 ? 5.158 -7.755 -21.021 1.00 88.69 177 LEU A O 1
ATOM 1385 N N . SER A 1 178 ? 2.974 -7.418 -20.698 1.00 89.56 178 SER A N 1
ATOM 1386 C CA . SER A 1 178 ? 2.686 -7.054 -22.092 1.00 89.56 178 SER A CA 1
ATOM 1387 C C . SER A 1 178 ? 3.421 -5.797 -22.570 1.00 89.56 178 SER A C 1
ATOM 1389 O O . SER A 1 178 ? 3.607 -5.624 -23.769 1.00 89.56 178 SER A O 1
ATOM 1391 N N . CYS A 1 179 ? 3.831 -4.927 -21.647 1.00 87.88 179 CYS A N 1
ATOM 1392 C CA . CYS A 1 179 ? 4.441 -3.628 -21.920 1.00 87.88 179 CYS A CA 1
ATOM 1393 C C . CYS A 1 179 ? 5.911 -3.562 -21.475 1.00 87.88 179 CYS A C 1
ATOM 1395 O O . CYS A 1 179 ? 6.476 -2.475 -21.415 1.00 87.88 179 CYS A O 1
ATOM 1397 N N . MET A 1 180 ? 6.538 -4.698 -21.145 1.00 90.75 180 MET A N 1
ATOM 1398 C CA . MET A 1 180 ? 7.910 -4.720 -20.616 1.00 90.75 180 MET A CA 1
ATOM 1399 C C . MET A 1 180 ? 8.979 -4.374 -21.665 1.00 90.75 180 MET A C 1
ATOM 1401 O O . MET A 1 180 ? 10.119 -4.074 -21.320 1.00 90.75 180 MET A O 1
ATOM 1405 N N . VAL A 1 181 ? 8.637 -4.485 -22.951 1.00 90.62 181 VAL A N 1
ATOM 1406 C CA . VAL A 1 181 ? 9.579 -4.337 -24.064 1.00 90.62 181 VAL A CA 1
ATOM 1407 C C . VAL A 1 181 ? 9.427 -2.953 -24.681 1.00 90.62 181 VAL A C 1
ATOM 1409 O O . VAL A 1 181 ? 8.316 -2.491 -24.935 1.00 90.62 181 VAL A O 1
ATOM 1412 N N . ASN A 1 182 ? 10.558 -2.309 -24.967 1.00 92.81 182 ASN A N 1
ATOM 1413 C CA . ASN A 1 182 ? 10.592 -1.068 -25.733 1.00 92.81 182 ASN A CA 1
ATOM 1414 C C . ASN A 1 182 ? 9.961 -1.277 -27.130 1.00 92.81 182 ASN A C 1
ATOM 1416 O O . ASN A 1 182 ? 10.191 -2.297 -27.783 1.00 92.81 182 ASN A O 1
ATOM 1420 N N . SER A 1 183 ? 9.182 -0.301 -27.599 1.00 92.38 183 SER A N 1
ATOM 1421 C CA . SER A 1 183 ? 8.514 -0.323 -28.903 1.00 92.38 183 SER A CA 1
ATOM 1422 C C . SER A 1 183 ? 9.474 -0.507 -30.082 1.00 92.38 183 SER A C 1
ATOM 1424 O O . SER A 1 183 ? 9.114 -1.178 -31.048 1.00 92.38 183 SER A O 1
ATOM 1426 N N . GLU A 1 184 ? 10.692 0.034 -30.011 1.00 94.00 184 GLU A N 1
ATOM 1427 C CA . GLU A 1 184 ? 11.697 -0.110 -31.071 1.00 94.00 184 GLU A CA 1
ATOM 1428 C C . GLU A 1 184 ? 12.155 -1.563 -31.212 1.00 94.00 184 GLU A C 1
ATOM 1430 O O . GLU A 1 184 ? 12.083 -2.127 -32.304 1.00 94.00 184 GLU A O 1
ATOM 1435 N N . LEU A 1 185 ? 12.502 -2.201 -30.090 1.00 94.00 185 LEU A N 1
ATOM 1436 C CA . LEU A 1 185 ? 12.884 -3.615 -30.047 1.00 94.00 185 LEU A CA 1
ATOM 1437 C C . LEU A 1 185 ? 11.730 -4.526 -30.478 1.00 94.00 185 LEU A C 1
ATOM 1439 O O . LEU A 1 185 ? 11.937 -5.508 -31.190 1.00 94.00 185 LEU A O 1
ATOM 1443 N N . LEU A 1 186 ? 10.498 -4.197 -30.079 1.00 94.44 186 LEU A N 1
ATOM 1444 C CA . LEU A 1 186 ? 9.317 -4.949 -30.494 1.00 94.44 186 LEU A CA 1
ATOM 1445 C C . LEU A 1 186 ? 9.081 -4.838 -32.007 1.00 94.44 186 LEU A C 1
ATOM 1447 O O . LEU A 1 186 ? 8.801 -5.843 -32.660 1.00 94.44 186 LEU A O 1
ATOM 1451 N N . ARG A 1 187 ? 9.215 -3.635 -32.577 1.00 95.31 187 ARG A N 1
ATOM 1452 C CA . ARG A 1 187 ? 9.086 -3.405 -34.022 1.00 95.31 187 ARG A CA 1
ATOM 1453 C C . ARG A 1 187 ? 10.135 -4.192 -34.799 1.00 95.31 187 ARG A C 1
ATOM 1455 O O . ARG A 1 187 ? 9.790 -4.852 -35.775 1.00 95.31 187 ARG A O 1
ATOM 1462 N N . GLU A 1 188 ? 11.390 -4.133 -34.364 1.00 96.12 188 GLU A N 1
ATOM 1463 C CA . GLU A 1 188 ? 12.491 -4.883 -34.978 1.00 96.12 188 GLU A CA 1
ATOM 1464 C C . GLU A 1 188 ? 12.239 -6.389 -34.934 1.00 96.12 188 GLU A C 1
ATOM 1466 O O . GLU A 1 188 ? 12.376 -7.070 -35.948 1.00 96.12 188 GLU A O 1
ATOM 1471 N N . TYR A 1 189 ? 11.784 -6.902 -33.791 1.00 94.69 189 TYR A N 1
ATOM 1472 C CA . TYR A 1 189 ? 11.423 -8.306 -33.649 1.00 94.69 189 TYR A CA 1
ATOM 1473 C C . TYR A 1 189 ? 10.296 -8.718 -34.606 1.00 94.69 189 TYR A C 1
ATOM 1475 O O . TYR A 1 189 ? 10.393 -9.750 -35.270 1.00 94.69 189 TYR A O 1
ATOM 1483 N N . ILE A 1 190 ? 9.227 -7.919 -34.698 1.00 95.44 190 ILE A N 1
ATOM 1484 C CA . ILE A 1 190 ? 8.106 -8.199 -35.604 1.00 95.44 190 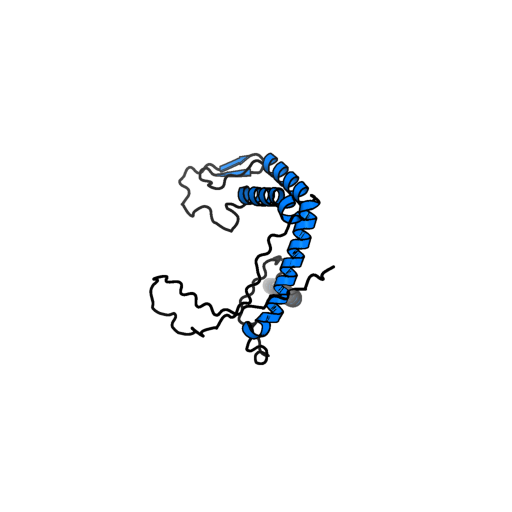ILE A CA 1
ATOM 1485 C C . ILE A 1 190 ? 8.595 -8.220 -37.053 1.00 95.44 190 ILE A C 1
ATOM 1487 O O . ILE A 1 190 ? 8.269 -9.156 -37.784 1.00 95.44 190 ILE A O 1
ATOM 1491 N N . GLN A 1 191 ? 9.402 -7.233 -37.452 1.00 95.56 191 GLN A N 1
ATOM 1492 C CA . GLN A 1 191 ? 9.953 -7.161 -38.801 1.00 95.56 191 GLN A CA 1
ATOM 1493 C C . GLN A 1 191 ? 10.812 -8.393 -39.123 1.00 95.56 191 GLN A C 1
ATOM 1495 O O . GLN A 1 191 ? 10.584 -9.037 -40.146 1.00 95.56 191 GLN A O 1
ATOM 1500 N N . ASP A 1 192 ? 11.713 -8.792 -38.217 1.00 95.94 192 ASP A N 1
ATOM 1501 C CA . ASP A 1 192 ? 12.536 -10.000 -38.376 1.00 95.94 192 ASP A CA 1
ATOM 1502 C C . ASP A 1 192 ? 11.672 -11.253 -38.598 1.00 95.94 192 ASP A C 1
ATOM 1504 O O . ASP A 1 192 ? 11.922 -12.055 -39.504 1.00 95.94 192 ASP A O 1
ATOM 1508 N N . LYS A 1 193 ? 10.598 -11.418 -37.816 1.00 94.31 193 LYS A N 1
ATOM 1509 C CA . LYS A 1 193 ? 9.699 -12.573 -37.962 1.00 94.31 193 LYS A CA 1
ATOM 1510 C C . LYS A 1 193 ? 8.906 -12.559 -39.259 1.00 94.31 193 LYS A C 1
ATOM 1512 O O . LYS A 1 193 ? 8.766 -13.622 -39.869 1.00 94.31 193 LYS A O 1
ATOM 1517 N N . VAL A 1 194 ? 8.429 -11.400 -39.706 1.00 94.38 194 VAL A N 1
ATOM 1518 C CA . VAL A 1 194 ? 7.743 -11.269 -41.000 1.00 94.38 194 VAL A CA 1
ATOM 1519 C C . VAL A 1 194 ? 8.688 -11.651 -42.144 1.00 94.38 194 VAL A C 1
ATOM 1521 O O . VAL A 1 194 ? 8.347 -12.512 -42.959 1.00 94.38 194 VAL A O 1
ATOM 1524 N N . ASP A 1 195 ? 9.917 -11.136 -42.138 1.00 91.69 195 ASP A N 1
ATOM 1525 C CA . ASP A 1 195 ? 10.911 -11.397 -43.186 1.00 91.69 195 ASP A CA 1
ATOM 1526 C C . ASP A 1 195 ? 11.336 -12.875 -43.248 1.00 91.69 195 ASP A C 1
ATOM 1528 O O . ASP A 1 195 ? 11.629 -13.430 -44.315 1.00 91.69 195 ASP A O 1
ATOM 1532 N N . ILE A 1 196 ? 11.402 -13.548 -42.097 1.00 91.31 196 ILE A N 1
ATOM 1533 C CA . ILE A 1 196 ? 11.671 -14.990 -42.015 1.00 91.31 196 ILE A CA 1
ATOM 1534 C C . ILE A 1 196 ? 10.512 -15.796 -42.624 1.00 91.31 196 ILE A C 1
ATOM 1536 O O . ILE A 1 196 ? 10.748 -16.717 -43.415 1.00 91.31 196 ILE A O 1
ATOM 1540 N N . VAL A 1 197 ? 9.266 -15.449 -42.292 1.00 88.56 197 VAL A N 1
ATOM 1541 C CA . VAL A 1 197 ? 8.072 -16.133 -42.814 1.00 88.56 197 VAL A CA 1
ATOM 1542 C C . VAL A 1 197 ? 7.969 -15.977 -44.331 1.00 88.56 197 VAL A C 1
ATOM 1544 O O . VAL A 1 197 ? 7.705 -16.960 -45.034 1.00 88.56 197 VAL A O 1
ATOM 1547 N N . ASP A 1 198 ? 8.235 -14.786 -44.860 1.00 85.81 198 ASP A N 1
ATOM 1548 C CA . ASP A 1 198 ? 8.188 -14.534 -46.300 1.00 85.81 198 ASP A CA 1
ATOM 1549 C C . ASP A 1 198 ? 9.279 -15.295 -47.061 1.00 85.81 198 ASP A C 1
ATOM 1551 O O . ASP A 1 198 ? 9.013 -15.893 -48.113 1.00 85.81 198 ASP A O 1
ATOM 1555 N N . ARG A 1 199 ? 10.488 -15.392 -46.494 1.00 80.44 199 ARG A N 1
ATOM 1556 C CA . ARG A 1 1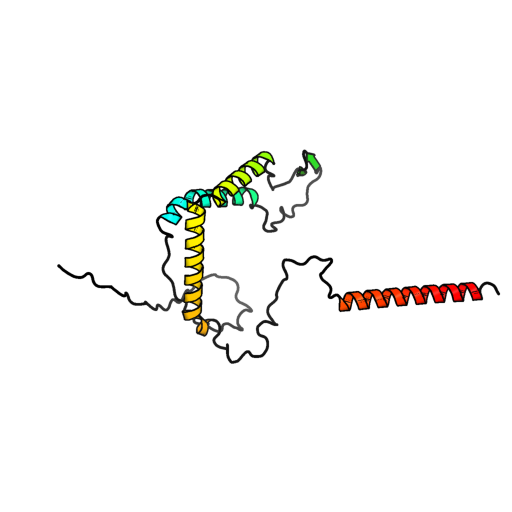99 ? 11.564 -16.225 -47.054 1.00 80.44 199 ARG A CA 1
ATOM 1557 C C . ARG A 1 199 ? 11.198 -17.707 -47.076 1.00 80.44 199 ARG A C 1
ATOM 1559 O O . ARG A 1 199 ? 11.389 -18.355 -48.108 1.00 80.44 199 ARG A O 1
ATOM 1566 N N . MET A 1 200 ? 10.621 -18.242 -45.999 1.00 79.19 200 MET A N 1
ATOM 1567 C CA . MET A 1 200 ? 10.164 -19.637 -45.965 1.00 79.19 200 MET A CA 1
ATOM 1568 C C . MET A 1 200 ? 9.056 -19.905 -46.989 1.00 79.19 200 MET A C 1
ATOM 1570 O O . MET A 1 200 ? 9.116 -20.897 -47.720 1.00 79.19 200 MET A O 1
ATOM 1574 N N . ARG A 1 201 ? 8.077 -19.000 -47.121 1.00 73.88 201 ARG A N 1
ATOM 1575 C CA . ARG A 1 201 ? 7.021 -19.106 -48.143 1.00 73.88 201 ARG A CA 1
ATOM 1576 C C . ARG A 1 201 ? 7.592 -19.102 -49.560 1.00 73.88 201 ARG A C 1
ATOM 1578 O O . ARG A 1 201 ? 7.142 -19.887 -50.395 1.00 73.88 201 ARG A O 1
ATOM 1585 N N . CYS A 1 202 ? 8.583 -18.258 -49.839 1.00 68.25 202 CYS A N 1
ATOM 1586 C CA . CYS A 1 202 ? 9.251 -18.213 -51.139 1.00 68.25 202 CYS A CA 1
ATOM 1587 C C . CYS A 1 202 ? 10.059 -19.497 -51.415 1.00 68.25 202 CYS A C 1
ATOM 1589 O O . CYS A 1 202 ? 9.984 -20.054 -52.513 1.00 68.25 202 CYS A O 1
ATOM 1591 N N . GLY A 1 203 ? 10.756 -20.025 -50.404 1.00 66.81 203 GLY A N 1
ATOM 1592 C CA . GLY A 1 203 ? 11.479 -21.298 -50.481 1.00 66.81 203 GLY A CA 1
ATOM 1593 C C . GLY A 1 203 ? 10.566 -22.489 -50.784 1.00 66.81 203 GLY A C 1
ATOM 1594 O O . GLY A 1 203 ? 10.832 -23.244 -51.719 1.00 66.81 203 GLY A O 1
ATOM 1595 N N . ILE A 1 204 ? 9.438 -22.611 -50.078 1.00 65.50 204 ILE A N 1
ATOM 1596 C CA . ILE A 1 204 ? 8.448 -23.677 -50.309 1.00 65.50 204 ILE A CA 1
ATOM 1597 C C . ILE A 1 204 ? 7.847 -23.576 -51.719 1.00 65.50 204 ILE A C 1
ATOM 1599 O O . ILE A 1 204 ? 7.711 -24.593 -52.400 1.00 65.50 204 ILE A O 1
ATOM 1603 N N . ARG A 1 205 ? 7.537 -22.365 -52.208 1.00 60.81 205 ARG A N 1
ATOM 1604 C CA . ARG A 1 205 ? 7.050 -22.172 -53.588 1.00 60.81 205 ARG A CA 1
ATOM 1605 C C . ARG A 1 205 ? 8.091 -22.584 -54.633 1.00 60.81 205 ARG A C 1
ATOM 1607 O O . ARG A 1 205 ? 7.725 -23.219 -55.617 1.00 60.81 205 ARG A O 1
ATOM 1614 N N . ARG A 1 206 ? 9.380 -22.291 -54.415 1.00 59.84 206 ARG A N 1
ATOM 1615 C CA . ARG A 1 206 ? 10.467 -22.722 -55.317 1.00 59.84 206 ARG A CA 1
ATOM 1616 C C . ARG A 1 206 ? 10.672 -24.237 -55.327 1.00 59.84 206 ARG A C 1
ATOM 1618 O O . ARG A 1 206 ? 10.945 -24.786 -56.388 1.00 59.84 206 ARG A O 1
ATOM 1625 N N . ILE A 1 207 ? 10.523 -24.910 -54.185 1.00 61.03 207 ILE A N 1
ATOM 1626 C CA . ILE A 1 207 ? 10.582 -26.380 -54.110 1.00 61.03 207 ILE A CA 1
ATOM 1627 C C . ILE A 1 207 ? 9.390 -26.988 -54.863 1.00 61.03 207 ILE A C 1
ATOM 1629 O O . ILE A 1 207 ? 9.571 -27.882 -55.684 1.00 61.03 207 ILE A O 1
ATOM 1633 N N . LYS A 1 208 ? 8.184 -26.442 -54.667 1.00 58.28 208 LYS A N 1
ATOM 1634 C CA . LYS A 1 208 ? 6.965 -26.930 -55.328 1.00 58.28 208 LYS A CA 1
ATOM 1635 C C . LYS A 1 208 ? 6.999 -26.764 -56.855 1.00 58.28 208 LYS A C 1
ATOM 1637 O O . LYS A 1 208 ? 6.503 -27.638 -57.547 1.00 58.28 208 LYS A O 1
ATOM 1642 N N . LEU A 1 209 ? 7.629 -25.699 -57.366 1.00 59.06 209 LEU A N 1
ATOM 1643 C CA . LEU A 1 209 ? 7.848 -25.474 -58.806 1.00 59.06 209 LEU A CA 1
ATOM 1644 C C . LEU A 1 209 ? 8.943 -26.371 -59.414 1.00 59.06 209 LEU A C 1
ATOM 1646 O O . LEU A 1 209 ? 8.929 -26.603 -60.619 1.00 59.06 209 LEU A O 1
ATOM 1650 N N . ARG A 1 210 ? 9.894 -26.874 -58.611 1.00 55.91 210 ARG A N 1
ATOM 1651 C CA . ARG A 1 210 ? 10.939 -27.807 -59.077 1.00 55.91 210 ARG A CA 1
ATOM 1652 C C . ARG A 1 210 ? 10.494 -29.268 -59.105 1.00 55.91 210 ARG A C 1
ATOM 1654 O O . ARG A 1 210 ? 11.051 -30.019 -59.885 1.00 55.91 210 ARG A O 1
ATOM 1661 N N . CYS A 1 211 ? 9.528 -29.674 -58.281 1.00 53.38 211 CYS A N 1
ATOM 1662 C CA . CYS A 1 211 ? 9.012 -31.052 -58.258 1.00 53.38 211 CYS A CA 1
ATOM 1663 C C . CYS A 1 211 ? 7.895 -31.323 -59.286 1.00 53.38 211 CYS A C 1
ATOM 1665 O O . CYS A 1 211 ? 7.382 -32.436 -59.339 1.00 53.38 211 CYS A O 1
ATOM 1667 N N . THR A 1 212 ? 7.482 -30.315 -60.060 1.00 53.41 212 THR A N 1
ATOM 1668 C CA . THR A 1 212 ? 6.464 -30.425 -61.125 1.00 53.41 212 THR A CA 1
ATOM 1669 C C . THR A 1 212 ? 7.055 -30.509 -62.539 1.00 53.41 212 THR A C 1
ATOM 1671 O O . THR A 1 212 ? 6.304 -30.432 -63.508 1.00 53.41 212 THR A O 1
ATOM 1674 N N . HIS A 1 213 ? 8.374 -30.663 -62.656 1.00 44.62 213 HIS A N 1
ATOM 1675 C CA . HIS A 1 213 ? 9.101 -30.967 -63.890 1.00 44.62 213 HIS A CA 1
ATOM 1676 C C . HIS A 1 213 ? 9.896 -32.255 -63.698 1.00 44.62 213 HIS A C 1
ATOM 1678 O O . HIS A 1 213 ? 10.031 -32.991 -64.698 1.00 44.62 213 HIS A O 1
#

Foldseek 3Di:
DDDDDDDPDDQDFDQDDDDDDDDDDDDDPPPPPPPQRDRFRDDDDDPLPPLCVVLVVLVVLLVVLCCLQCVCPPPNPPPPPDDDPPWDWDADPNDIDIPPDPDDDDDPVVVVVSVVSNVVSVVDPSNVVSVVVVVVVVVVVVVVRCVVCVCSVCVCPVVPPDCPPVPDDDDDPDDDPVPPDDPVVVVVVVVVVVVVVVVVVVVVVVVVVVVVD

Radius of gyration: 31.35 Å; chains: 1; bounding box: 57×80×99 Å